Protein AF-A0A925XDX0-F1 (afdb_monomer_lite)

pLDDT: mean 91.52, std 9.41, range [38.25, 98.44]

Structure (mmCIF, N/CA/C/O backbone):
data_AF-A0A925XDX0-F1
#
_entry.id   AF-A0A925XDX0-F1
#
loop_
_atom_site.group_PDB
_atom_site.id
_atom_site.type_symbol
_atom_site.label_atom_id
_atom_site.label_alt_id
_atom_site.label_comp_id
_atom_site.label_asym_id
_atom_site.label_entity_id
_atom_site.label_seq_id
_atom_site.pdbx_PDB_ins_code
_atom_site.Cartn_x
_atom_site.Cartn_y
_atom_site.Cartn_z
_atom_site.occupancy
_atom_site.B_iso_or_equiv
_atom_site.auth_seq_id
_atom_site.auth_comp_id
_atom_site.auth_asym_id
_atom_site.auth_atom_id
_atom_site.pdbx_PDB_model_num
ATOM 1 N N . MET A 1 1 ? 5.380 -11.459 6.728 1.00 38.25 1 MET A N 1
ATOM 2 C CA . MET A 1 1 ? 4.906 -11.966 8.034 1.00 38.25 1 MET A CA 1
ATOM 3 C C . MET A 1 1 ? 4.780 -10.776 8.968 1.00 38.25 1 MET A C 1
ATOM 5 O O . MET A 1 1 ? 5.802 -10.184 9.303 1.00 38.25 1 MET A O 1
ATOM 9 N N . ILE A 1 2 ? 3.557 -10.363 9.310 1.00 42.31 2 ILE A N 1
ATOM 10 C CA . ILE A 1 2 ? 3.373 -9.381 10.386 1.00 42.31 2 ILE A CA 1
ATOM 11 C C . ILE A 1 2 ? 3.872 -10.025 11.676 1.00 42.31 2 ILE A C 1
ATOM 13 O O . ILE A 1 2 ? 3.555 -11.175 11.961 1.00 42.31 2 ILE A O 1
ATOM 17 N N . ARG A 1 3 ? 4.729 -9.308 12.404 1.00 48.78 3 ARG A N 1
ATOM 18 C CA . ARG A 1 3 ? 5.374 -9.804 13.630 1.00 48.78 3 ARG A CA 1
ATOM 19 C C . ARG A 1 3 ? 4.666 -9.356 14.910 1.00 48.78 3 ARG A C 1
ATOM 21 O O . ARG A 1 3 ? 5.201 -9.571 15.990 1.00 48.78 3 ARG A O 1
ATOM 28 N N . SER A 1 4 ? 3.507 -8.706 14.799 1.00 54.72 4 SER A N 1
ATOM 29 C CA . SER A 1 4 ? 2.772 -8.186 15.950 1.00 54.72 4 SER A CA 1
ATOM 30 C C . SER A 1 4 ? 1.276 -8.395 15.761 1.00 54.72 4 SER A C 1
ATOM 32 O O . SER A 1 4 ? 0.613 -7.622 15.074 1.00 54.72 4 SER A O 1
ATOM 34 N N . SER A 1 5 ? 0.761 -9.454 16.371 1.00 65.69 5 SER A N 1
ATOM 35 C CA . SER A 1 5 ? -0.664 -9.655 16.593 1.00 65.69 5 SER A CA 1
ATOM 36 C C . SER A 1 5 ? -0.885 -10.203 18.001 1.00 65.69 5 SER A C 1
ATOM 38 O O . SER A 1 5 ? 0.026 -10.755 18.631 1.00 65.69 5 SER A O 1
ATOM 40 N N . ARG A 1 6 ? -2.092 -10.009 18.531 1.00 72.44 6 ARG A N 1
ATOM 41 C CA . ARG A 1 6 ? -2.565 -10.724 19.721 1.00 72.44 6 ARG A CA 1
ATOM 42 C C . ARG A 1 6 ? -3.604 -11.739 19.270 1.00 72.44 6 ARG A C 1
ATOM 44 O O . ARG A 1 6 ? -4.510 -11.386 18.521 1.00 72.44 6 ARG A O 1
ATOM 51 N N . TRP A 1 7 ? -3.433 -12.976 19.725 1.00 70.25 7 TRP A N 1
ATOM 52 C CA . TRP A 1 7 ? -4.249 -14.130 19.363 1.00 70.25 7 TRP A CA 1
ATOM 53 C C . TRP A 1 7 ? -4.662 -14.900 20.621 1.00 70.25 7 TRP A C 1
ATOM 55 O O . TRP A 1 7 ? -3.865 -15.032 21.555 1.00 70.25 7 TRP A O 1
ATOM 65 N N . GLY A 1 8 ? -5.900 -15.391 20.645 1.00 74.00 8 GLY A N 1
ATOM 66 C CA . GLY A 1 8 ? -6.440 -16.226 21.717 1.00 74.00 8 GLY A CA 1
ATOM 67 C C . GLY A 1 8 ? -7.962 -16.120 21.848 1.00 74.00 8 GLY A C 1
ATOM 68 O O . GLY A 1 8 ? -8.569 -15.175 21.354 1.00 74.00 8 GLY A O 1
ATOM 69 N N . GLY A 1 9 ? -8.579 -17.076 22.554 1.00 74.62 9 GLY A N 1
ATOM 70 C CA . GLY A 1 9 ? -10.038 -17.121 22.782 1.00 74.62 9 GLY A CA 1
ATOM 71 C C . GLY A 1 9 ? -10.594 -15.999 23.674 1.00 74.62 9 GLY A C 1
ATOM 72 O O . GLY A 1 9 ? -11.807 -15.813 23.785 1.00 74.62 9 GLY A O 1
ATOM 73 N N . SER A 1 10 ? -9.700 -15.257 24.326 1.00 84.88 10 SER A N 1
ATOM 74 C CA . SER A 1 10 ? -9.988 -14.020 25.038 1.00 84.88 10 SER A CA 1
ATOM 75 C C . SER A 1 10 ? -8.815 -13.079 24.829 1.00 84.88 10 SER A C 1
ATOM 77 O O . SER A 1 10 ? -7.694 -13.385 25.236 1.00 84.88 10 SER A O 1
ATOM 79 N N . ILE A 1 11 ? -9.071 -11.940 24.199 1.00 87.31 11 ILE A N 1
ATOM 80 C CA . ILE A 1 11 ? -8.081 -10.874 24.049 1.00 87.31 11 ILE A CA 1
ATOM 81 C C . ILE A 1 11 ? -8.599 -9.641 24.753 1.00 87.31 11 ILE A C 1
ATOM 83 O O . ILE A 1 11 ? -9.763 -9.296 24.585 1.00 87.31 11 ILE A O 1
ATOM 87 N N . ASP A 1 12 ? -7.725 -8.990 25.510 1.00 91.06 12 ASP A N 1
ATOM 88 C CA . ASP A 1 12 ? -7.986 -7.726 26.180 1.00 91.06 12 ASP A CA 1
ATOM 89 C C . ASP A 1 12 ? -6.828 -6.772 25.902 1.00 91.06 12 ASP A C 1
ATOM 91 O O . ASP A 1 12 ? -5.660 -7.093 26.135 1.00 91.06 12 ASP A O 1
ATOM 95 N N . VAL A 1 13 ? -7.159 -5.611 25.351 1.00 91.12 13 VAL A N 1
ATOM 96 C CA . VAL A 1 13 ? -6.233 -4.525 25.040 1.00 91.12 13 VAL A CA 1
ATOM 97 C C . VAL A 1 13 ? -6.788 -3.263 25.676 1.00 91.12 13 VAL A C 1
ATOM 99 O O . VAL A 1 13 ? -7.935 -2.897 25.440 1.00 91.12 13 VAL A O 1
ATOM 102 N N . GLU A 1 14 ? -5.970 -2.578 26.463 1.00 93.69 14 GLU A N 1
ATOM 103 C CA . GLU A 1 14 ? -6.346 -1.320 27.095 1.00 93.69 14 GLU A CA 1
ATOM 104 C C . GLU A 1 14 ? -5.405 -0.211 26.630 1.00 93.69 14 GLU A C 1
ATOM 106 O O . GLU A 1 14 ? -4.186 -0.300 26.782 1.00 93.69 14 GLU A O 1
ATOM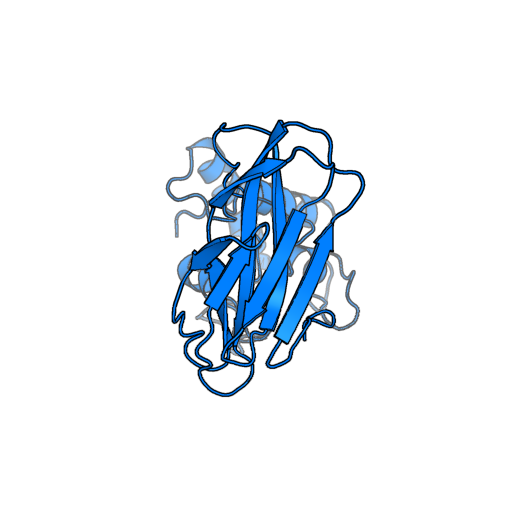 111 N N . LEU A 1 15 ? -5.982 0.832 26.035 1.00 93.31 15 LEU A N 1
ATOM 112 C CA . LEU A 1 15 ? -5.290 2.074 25.728 1.00 93.31 15 LEU A CA 1
ATOM 113 C C . LEU A 1 15 ? -5.573 3.041 26.870 1.00 93.31 15 LEU A C 1
ATOM 115 O O . LEU A 1 15 ? -6.733 3.331 27.152 1.00 93.31 15 LEU A O 1
ATOM 119 N N . THR A 1 16 ? -4.525 3.535 27.518 1.00 94.88 16 THR A N 1
ATOM 120 C CA . THR A 1 16 ? -4.614 4.460 28.654 1.00 94.88 16 THR A CA 1
ATOM 121 C C . THR A 1 16 ? -4.135 5.856 28.262 1.00 94.88 16 THR A C 1
ATOM 123 O O . THR A 1 16 ? -3.565 6.053 27.189 1.00 94.88 16 THR A O 1
ATOM 126 N N . SER A 1 17 ? -4.354 6.841 29.138 1.00 94.88 17 SER A N 1
ATOM 127 C CA . SER A 1 17 ? -3.979 8.247 28.907 1.00 94.88 17 SER A CA 1
ATOM 128 C C . SER A 1 17 ? -4.639 8.872 27.670 1.00 94.88 17 SER A C 1
ATOM 130 O O . SER A 1 17 ? -4.083 9.779 27.049 1.00 94.88 17 SER A O 1
ATOM 132 N N . ILE A 1 18 ? -5.834 8.402 27.306 1.00 94.81 18 ILE A N 1
ATOM 133 C CA . ILE A 1 18 ? -6.631 8.981 26.225 1.00 94.81 18 ILE A CA 1
ATOM 134 C C . ILE A 1 18 ? -7.367 10.214 26.774 1.00 94.81 18 ILE A C 1
ATOM 136 O O . ILE A 1 18 ? -7.991 10.118 27.827 1.00 94.81 18 ILE A O 1
ATOM 140 N N . PRO A 1 19 ? -7.313 11.389 26.126 1.00 96.38 19 PRO A N 1
ATOM 141 C CA . PRO A 1 19 ? -8.099 12.537 26.570 1.00 96.38 19 PRO A CA 1
ATOM 142 C C . PRO A 1 19 ? -9.603 12.235 26.622 1.00 96.38 19 PRO A C 1
ATOM 144 O O . PRO A 1 19 ? -10.118 11.400 25.882 1.00 96.38 19 PRO A O 1
ATOM 147 N N . VAL A 1 20 ? -10.328 12.933 27.497 1.00 96.00 20 VAL A N 1
ATOM 148 C CA . VAL A 1 20 ? -11.793 12.843 27.522 1.00 96.00 20 VAL A CA 1
ATOM 149 C C . VAL A 1 20 ? -12.350 13.416 26.221 1.00 96.00 20 VAL A C 1
ATOM 151 O O . VAL A 1 20 ? -11.981 14.518 25.814 1.00 96.00 20 VAL A O 1
ATOM 154 N N . GLY A 1 21 ? -13.255 12.680 25.582 1.00 95.75 21 GLY A N 1
ATOM 155 C CA . GLY A 1 21 ? -13.865 13.099 24.326 1.00 95.75 21 GLY A CA 1
ATOM 156 C C . GLY A 1 21 ? -14.546 11.959 23.584 1.00 95.75 21 GLY A C 1
ATOM 157 O O . GLY A 1 21 ? -14.550 10.813 24.030 1.00 95.75 21 GLY A O 1
ATOM 158 N N . THR A 1 22 ? -15.119 12.286 22.433 1.00 96.31 22 THR A N 1
ATOM 159 C CA . THR A 1 22 ? -15.688 11.305 21.507 1.00 96.31 22 THR A CA 1
ATOM 160 C C . THR A 1 22 ? -14.612 10.843 20.536 1.00 96.31 22 THR A C 1
ATOM 162 O O . THR A 1 22 ? -13.803 11.649 20.076 1.00 96.31 22 THR A O 1
ATOM 165 N N . TYR A 1 23 ? -14.610 9.556 20.214 1.00 96.44 23 TYR A N 1
ATOM 166 C CA . TYR A 1 23 ? -13.647 8.926 19.322 1.00 96.44 23 TYR A CA 1
ATOM 167 C C . TYR A 1 23 ? -14.333 7.961 18.363 1.00 96.44 23 TYR A C 1
ATOM 169 O O . TYR A 1 23 ? -15.414 7.437 18.635 1.00 96.44 23 TYR A O 1
ATOM 177 N N . GLN A 1 24 ? -13.660 7.682 17.254 1.00 96.38 24 GLN A N 1
ATOM 178 C CA . GLN A 1 24 ? -13.997 6.615 16.326 1.00 96.38 24 GLN A CA 1
ATOM 179 C C . GLN A 1 24 ? -12.869 5.583 16.316 1.00 96.38 24 GLN A C 1
ATOM 181 O O . GLN A 1 24 ? -11.716 5.924 16.042 1.00 96.38 24 GLN A O 1
ATOM 186 N N . VAL A 1 25 ? -13.204 4.328 16.611 1.00 95.94 25 VAL A N 1
ATOM 187 C CA . VAL A 1 25 ? -12.248 3.217 16.700 1.00 95.94 25 VAL A CA 1
ATOM 188 C C . VAL A 1 25 ? -12.430 2.267 15.526 1.00 95.94 25 VAL A C 1
ATOM 190 O O . VAL A 1 25 ? -13.557 1.882 15.204 1.00 95.94 25 VAL A O 1
ATOM 193 N N . LEU A 1 26 ? -11.318 1.873 14.909 1.00 95.25 26 LEU A N 1
ATOM 194 C CA . LEU A 1 26 ? -11.274 0.864 13.854 1.00 95.25 26 LEU A CA 1
ATOM 195 C C . LEU A 1 26 ? -10.261 -0.211 14.193 1.00 95.25 26 LEU A C 1
ATOM 197 O O . LEU A 1 26 ? -9.261 0.060 14.855 1.00 95.25 26 LEU A O 1
ATOM 201 N N . LEU A 1 27 ? -10.502 -1.415 13.688 1.00 94.69 27 LEU A N 1
ATOM 202 C CA . LEU A 1 27 ? -9.638 -2.564 13.926 1.00 94.69 27 LEU A CA 1
ATOM 203 C C . LEU A 1 27 ? -9.229 -3.218 12.621 1.00 94.69 27 LEU A C 1
ATOM 205 O O . LEU A 1 27 ? -10.028 -3.329 11.694 1.00 94.69 27 LEU A O 1
ATOM 209 N N . TYR A 1 28 ? -7.997 -3.702 12.592 1.00 92.88 28 TYR A N 1
ATOM 210 C CA . TYR A 1 28 ? -7.488 -4.560 11.537 1.00 92.88 28 TYR A CA 1
ATOM 211 C C . TYR A 1 28 ? -7.379 -5.974 12.071 1.00 92.88 28 TYR A C 1
ATOM 213 O O . TYR A 1 28 ? -6.684 -6.218 13.060 1.00 92.88 28 TYR A O 1
ATOM 221 N N . VAL A 1 29 ? -8.059 -6.897 11.404 1.00 92.81 29 VAL A N 1
ATOM 222 C CA . VAL A 1 29 ? -8.004 -8.323 11.714 1.00 92.81 29 VAL A CA 1
ATOM 223 C C . VAL A 1 29 ? -7.551 -9.095 10.486 1.00 92.81 29 VAL A C 1
ATOM 225 O O . VAL A 1 29 ? -7.844 -8.704 9.349 1.00 92.81 29 VAL A O 1
ATOM 228 N N . TRP A 1 30 ? -6.812 -10.169 10.729 1.00 90.00 30 TRP A N 1
ATOM 229 C CA . TRP A 1 30 ? -6.247 -11.025 9.696 1.00 90.00 30 TRP A CA 1
ATOM 230 C C . TRP A 1 30 ? -6.514 -12.481 10.029 1.00 90.00 30 TRP A C 1
ATOM 232 O O . TRP A 1 30 ? -6.265 -12.880 11.157 1.00 90.00 30 TRP A O 1
ATOM 242 N N . GLU A 1 31 ? -6.986 -13.261 9.065 1.00 91.31 31 GLU A N 1
ATOM 243 C CA . GLU A 1 31 ? -7.114 -14.704 9.247 1.00 91.31 31 GLU A CA 1
ATOM 244 C C . GLU A 1 31 ? -5.830 -15.423 8.828 1.00 91.31 31 GLU A C 1
ATOM 246 O O . GLU A 1 31 ? -5.348 -15.219 7.709 1.00 91.31 31 GLU A O 1
ATOM 251 N N . ASP A 1 32 ? -5.273 -16.253 9.708 1.00 84.00 32 ASP A N 1
ATOM 252 C CA . ASP A 1 32 ? -4.011 -16.950 9.469 1.00 84.00 32 ASP A CA 1
ATOM 253 C C . ASP A 1 32 ? -4.209 -18.369 8.927 1.00 84.00 32 ASP A C 1
ATOM 255 O O . ASP A 1 32 ? -3.448 -18.771 8.039 1.00 84.00 32 ASP A O 1
ATOM 259 N N . ASN A 1 33 ? -5.225 -19.100 9.402 1.00 85.00 33 ASN A N 1
ATOM 260 C CA . ASN A 1 33 ? -5.479 -20.486 9.014 1.00 85.00 33 ASN A CA 1
ATOM 261 C C . ASN A 1 33 ? -6.952 -20.765 8.673 1.00 85.00 33 ASN A C 1
ATOM 263 O O . ASN A 1 33 ? -7.301 -20.870 7.496 1.00 85.00 33 ASN A O 1
ATOM 267 N N . ASP A 1 34 ? -7.810 -20.891 9.670 1.00 89.19 34 ASP A N 1
ATOM 268 C CA . ASP A 1 34 ? -9.162 -21.408 9.586 1.00 89.19 34 ASP A CA 1
ATOM 269 C C . ASP A 1 34 ? -10.150 -20.329 10.046 1.00 89.19 34 ASP A C 1
ATOM 271 O O . ASP A 1 34 ? -9.873 -19.603 10.996 1.00 89.19 34 ASP A O 1
ATOM 275 N N . PRO A 1 35 ? -11.328 -20.204 9.407 1.00 92.75 35 PRO A N 1
ATOM 276 C CA . PRO A 1 35 ? -12.290 -19.174 9.773 1.00 92.75 35 PRO A CA 1
ATOM 277 C C . PRO A 1 35 ? -12.728 -19.264 11.242 1.00 92.75 35 PRO A C 1
ATOM 279 O O . PRO A 1 35 ? -13.441 -20.184 11.647 1.00 92.75 35 PRO A O 1
ATOM 282 N N . GLU A 1 36 ? -12.402 -18.236 12.012 1.00 94.31 36 GLU A N 1
ATOM 283 C CA . GLU A 1 36 ? -12.797 -18.070 13.404 1.00 94.31 36 GLU A CA 1
ATOM 284 C C . GLU A 1 36 ? -14.063 -17.220 13.516 1.00 94.31 36 GLU A C 1
ATOM 286 O O . GLU A 1 36 ? -14.309 -16.308 12.722 1.00 94.31 36 GLU A O 1
ATOM 291 N N . THR A 1 37 ? -14.890 -17.515 14.523 1.00 96.12 37 THR A N 1
ATOM 292 C CA . THR A 1 37 ? -16.091 -16.724 14.827 1.00 96.12 37 THR A CA 1
ATOM 293 C C . THR A 1 37 ? -16.002 -16.147 16.227 1.00 96.12 37 THR A C 1
ATOM 295 O O . THR A 1 37 ? -15.927 -16.897 17.195 1.00 96.12 37 THR A O 1
ATOM 298 N N . TYR A 1 38 ? -16.038 -14.823 16.342 1.00 95.88 38 TYR A N 1
ATOM 299 C CA . TYR A 1 38 ? -15.870 -14.128 17.617 1.00 95.88 38 TYR A CA 1
ATOM 300 C C . TYR A 1 38 ? -16.666 -12.824 17.684 1.00 95.88 38 TYR A C 1
ATOM 302 O O . TYR A 1 38 ? -17.085 -12.258 16.673 1.00 95.88 38 TYR A O 1
ATOM 310 N N . ASP A 1 39 ? -16.839 -12.342 18.907 1.00 97.31 39 ASP A N 1
ATOM 311 C CA . ASP A 1 39 ? -17.462 -11.066 19.233 1.00 97.31 39 ASP A CA 1
ATOM 312 C C . ASP A 1 39 ? -16.376 -10.037 19.570 1.00 97.31 39 ASP A C 1
ATOM 314 O O . ASP A 1 39 ? -15.327 -10.392 20.115 1.00 97.31 39 ASP A O 1
ATOM 318 N N . ILE A 1 40 ? -16.627 -8.762 19.273 1.00 97.12 40 ILE A N 1
ATOM 319 C CA . ILE A 1 40 ? -15.749 -7.629 19.585 1.00 97.12 40 ILE A CA 1
ATOM 320 C C . ILE A 1 40 ? -16.487 -6.663 20.504 1.00 97.12 40 ILE A C 1
ATOM 322 O O . ILE A 1 40 ? -17.630 -6.281 20.243 1.00 97.12 40 ILE A O 1
ATOM 326 N N . PHE A 1 41 ? -15.791 -6.209 21.540 1.00 96.81 41 PHE A N 1
ATOM 327 C CA . PHE A 1 41 ? -16.289 -5.271 22.533 1.00 96.81 41 PHE A CA 1
ATOM 328 C C . PHE A 1 41 ? -15.390 -4.040 22.603 1.00 96.81 41 PHE A C 1
ATOM 330 O O . PHE A 1 41 ? -14.164 -4.153 22.548 1.00 96.81 41 PHE A O 1
ATOM 337 N N . LEU A 1 42 ? -16.006 -2.872 22.776 1.00 96.25 42 LEU A N 1
ATOM 338 C CA . LEU A 1 42 ? -15.334 -1.630 23.142 1.00 96.25 42 LEU A CA 1
ATOM 339 C C . LEU A 1 42 ? -15.944 -1.084 24.429 1.00 96.25 42 LEU A C 1
ATOM 341 O O . LEU A 1 42 ? -17.155 -0.886 24.489 1.00 96.25 42 LEU A O 1
ATOM 345 N N . ASN A 1 43 ? -15.115 -0.823 25.441 1.00 94.38 43 ASN A N 1
ATOM 346 C CA . ASN A 1 43 ? -15.546 -0.398 26.779 1.00 94.38 43 ASN A CA 1
ATOM 347 C C . ASN A 1 43 ? -16.680 -1.290 27.315 1.00 94.38 43 ASN A C 1
ATOM 349 O O . ASN A 1 43 ? -17.746 -0.803 27.685 1.00 94.38 43 ASN A O 1
ATOM 353 N N . ASP A 1 44 ? -16.460 -2.609 27.251 1.00 92.56 44 ASP A N 1
ATOM 354 C CA . ASP A 1 44 ? -17.384 -3.671 27.680 1.00 92.56 44 ASP A CA 1
ATOM 355 C C . ASP A 1 44 ? -18.727 -3.731 26.917 1.00 92.5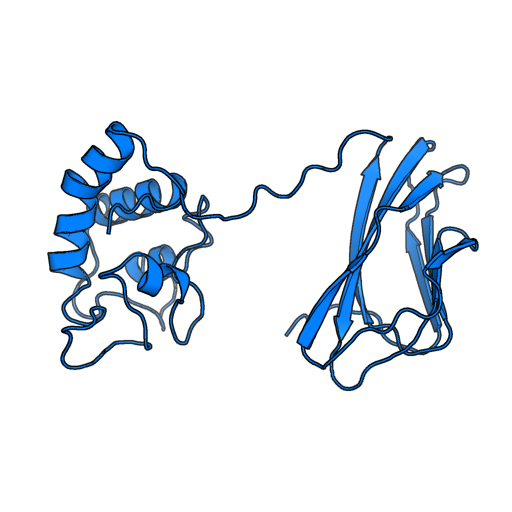6 44 ASP A C 1
ATOM 357 O O . ASP A 1 44 ? -19.578 -4.578 27.193 1.00 92.56 44 ASP A O 1
ATOM 361 N N . ARG A 1 45 ? -18.916 -2.884 25.898 1.00 95.19 45 ARG A N 1
ATOM 362 C CA . ARG A 1 45 ? -20.073 -2.906 25.000 1.00 95.19 45 ARG A CA 1
ATOM 363 C C . ARG A 1 45 ? -19.756 -3.713 23.747 1.00 95.19 45 ARG A C 1
ATOM 365 O O . ARG A 1 45 ? -18.801 -3.399 23.044 1.00 95.19 45 ARG A O 1
ATOM 372 N N . SER A 1 46 ? -20.612 -4.678 23.417 1.00 96.19 46 SER A N 1
ATOM 373 C CA . SER A 1 46 ? -20.565 -5.389 22.134 1.00 96.19 46 SER A CA 1
ATOM 374 C C . SER A 1 46 ? -20.731 -4.404 20.969 1.00 96.19 46 SER A C 1
ATOM 376 O O . SER A 1 46 ? -21.705 -3.644 20.914 1.00 96.19 46 SER A O 1
ATOM 378 N N . VAL A 1 47 ? -19.755 -4.382 20.063 1.00 97.31 47 VAL A N 1
ATOM 379 C CA . VAL A 1 47 ? -19.756 -3.541 18.853 1.00 97.31 47 VAL A CA 1
ATOM 380 C C . VAL A 1 47 ? -19.825 -4.359 17.566 1.00 97.31 47 VAL A C 1
ATOM 382 O O . VAL A 1 47 ? -20.165 -3.816 16.512 1.00 97.31 47 VAL A O 1
ATOM 385 N N . LEU A 1 48 ? -19.529 -5.658 17.645 1.00 97.31 48 LEU A N 1
ATOM 386 C CA . LEU A 1 48 ? -19.680 -6.602 16.548 1.00 97.31 48 LEU A CA 1
ATOM 387 C C . LEU A 1 48 ? -19.863 -8.012 17.103 1.00 97.31 48 LEU A C 1
ATOM 389 O O . LEU A 1 48 ? -19.039 -8.472 17.884 1.00 97.31 48 LEU A O 1
ATOM 393 N N . GLU A 1 49 ? -20.909 -8.701 16.666 1.00 96.94 49 GLU A N 1
ATOM 394 C CA . GLU A 1 49 ? -21.256 -10.038 17.151 1.00 96.94 49 GLU A CA 1
ATOM 395 C C . GLU A 1 49 ? -21.103 -11.068 16.042 1.00 96.94 49 GLU A C 1
ATOM 397 O O . GLU A 1 49 ? -21.441 -10.805 14.883 1.00 96.94 49 GLU A O 1
ATOM 402 N N . ARG A 1 50 ? -20.629 -12.257 16.418 1.00 96.19 50 ARG A N 1
ATOM 403 C CA . ARG A 1 50 ? -20.492 -13.444 15.573 1.00 96.19 50 ARG A CA 1
ATOM 404 C C . ARG A 1 50 ? -19.771 -13.150 14.264 1.00 96.19 50 ARG A C 1
ATOM 406 O O . ARG A 1 50 ? -20.140 -13.665 13.206 1.00 96.19 50 ARG A O 1
ATOM 413 N N . PHE A 1 51 ? -18.755 -12.303 14.329 1.00 96.81 51 PHE A N 1
ATOM 414 C CA . PHE A 1 51 ? -17.960 -11.965 13.170 1.00 96.81 51 PHE A CA 1
ATOM 415 C C . PHE A 1 51 ? -17.145 -13.174 12.738 1.00 96.81 51 PHE A C 1
ATOM 417 O O . PHE A 1 51 ? -16.408 -13.733 13.544 1.00 96.81 51 PHE A O 1
ATOM 424 N N . ASN A 1 52 ? -17.272 -13.549 11.467 1.00 96.19 52 ASN A N 1
ATOM 425 C CA . ASN A 1 52 ? -16.454 -14.584 10.859 1.00 96.19 52 ASN A CA 1
ATOM 426 C C . ASN A 1 52 ? -15.265 -13.941 10.134 1.00 96.19 52 ASN A C 1
ATOM 428 O O . ASN A 1 52 ? -15.457 -13.102 9.247 1.00 96.19 52 ASN A O 1
ATOM 432 N N . SER A 1 53 ? -14.048 -14.335 10.501 1.00 92.88 53 SER A N 1
ATOM 433 C CA . SER A 1 53 ? -12.808 -13.779 9.946 1.00 92.88 53 SER A CA 1
ATOM 434 C C . SER A 1 53 ? -12.588 -14.101 8.461 1.00 92.88 53 SER A C 1
ATOM 436 O O . SER A 1 53 ? -11.901 -13.348 7.764 1.00 92.88 53 SER A O 1
ATOM 438 N N . GLY A 1 54 ? -13.252 -15.132 7.935 1.00 92.44 54 GLY A N 1
ATOM 439 C CA . GLY A 1 54 ? -13.160 -15.559 6.543 1.00 92.44 54 GLY A CA 1
ATOM 440 C C . GLY A 1 54 ? -12.046 -16.578 6.316 1.00 92.44 54 GLY A C 1
ATOM 441 O O . GLY A 1 54 ? -11.652 -17.286 7.223 1.00 92.44 54 GLY A O 1
ATOM 442 N N . SER A 1 55 ? -11.576 -16.709 5.079 1.00 90.06 55 SER A N 1
ATOM 443 C CA . SER A 1 55 ? -10.525 -17.668 4.714 1.00 90.06 55 SER A CA 1
ATOM 444 C C . SER A 1 55 ? -9.128 -17.196 5.126 1.00 90.06 55 SER A C 1
ATOM 446 O O . SER A 1 55 ? -8.883 -15.989 5.135 1.00 90.06 55 SER A O 1
ATOM 448 N N . ALA A 1 56 ? -8.185 -18.130 5.302 1.00 86.62 56 ALA A N 1
ATOM 449 C CA . ALA A 1 56 ? -6.754 -17.842 5.452 1.00 86.62 56 ALA A CA 1
ATOM 450 C C . ALA A 1 56 ? -6.271 -16.733 4.500 1.00 86.62 56 ALA A C 1
ATOM 452 O O . ALA A 1 56 ? -6.596 -16.722 3.307 1.00 86.62 56 ALA A O 1
ATOM 453 N N . GLY A 1 57 ? -5.483 -15.795 5.016 1.00 81.94 57 GLY A N 1
ATOM 454 C CA . GLY A 1 57 ? -4.985 -14.649 4.261 1.00 81.94 57 GLY A CA 1
ATOM 455 C C . GLY A 1 57 ? -5.949 -13.459 4.193 1.00 81.94 57 GLY A C 1
ATOM 456 O O . GLY A 1 57 ? -5.536 -12.387 3.741 1.00 81.94 57 GLY A O 1
ATOM 457 N N . ALA A 1 58 ? -7.206 -13.599 4.627 1.00 82.62 58 ALA A N 1
ATOM 458 C CA . ALA A 1 58 ? -8.183 -12.520 4.545 1.00 82.62 58 ALA A CA 1
ATOM 459 C C . ALA A 1 58 ? -7.863 -11.389 5.529 1.00 82.62 58 ALA A C 1
ATOM 461 O O . ALA A 1 58 ? -7.718 -11.601 6.729 1.00 82.62 58 ALA A O 1
ATOM 462 N N . TRP A 1 59 ? -7.823 -10.164 5.010 1.00 89.88 59 TRP A N 1
ATOM 463 C CA . TRP A 1 59 ? -7.728 -8.937 5.795 1.00 89.88 59 TRP A CA 1
ATOM 464 C C . TRP A 1 59 ? -9.083 -8.258 5.897 1.00 89.88 59 TRP A C 1
ATOM 466 O O . TRP A 1 59 ? -9.812 -8.154 4.902 1.00 89.88 59 TRP A O 1
ATOM 476 N N . LYS A 1 60 ? -9.412 -7.752 7.087 1.00 92.38 60 LYS A N 1
ATOM 477 C CA . LYS A 1 60 ? -10.639 -6.987 7.323 1.00 92.38 60 LYS A CA 1
ATOM 478 C C . LYS A 1 60 ? -10.328 -5.755 8.163 1.00 92.38 60 LYS A C 1
ATOM 480 O O . LYS A 1 60 ? -9.650 -5.834 9.183 1.00 92.38 60 LYS A O 1
ATOM 485 N N . ARG A 1 61 ? -10.850 -4.615 7.713 1.00 92.31 61 ARG A N 1
ATOM 486 C CA . ARG A 1 61 ? -10.885 -3.357 8.461 1.00 92.31 61 ARG A CA 1
ATOM 487 C C . ARG A 1 61 ? -12.301 -3.191 9.004 1.00 92.31 61 ARG A C 1
ATOM 489 O O . ARG A 1 61 ? -13.233 -3.055 8.215 1.00 92.31 61 ARG A O 1
ATOM 496 N N . LE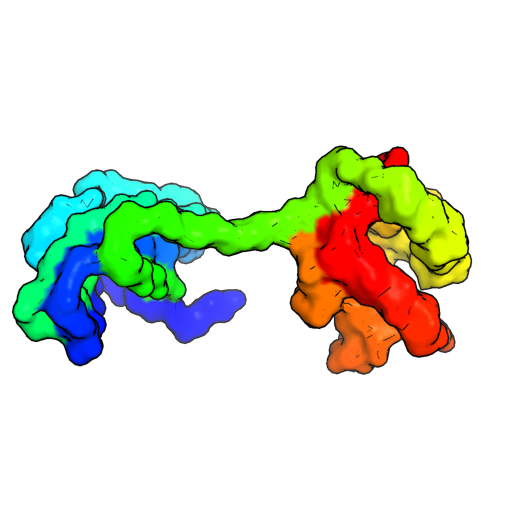U A 1 62 ? -12.458 -3.277 10.319 1.00 94.75 62 LEU A N 1
ATOM 497 C CA . LEU A 1 62 ? -13.739 -3.268 11.028 1.00 94.75 62 LEU A CA 1
ATOM 498 C C . LEU A 1 62 ? -13.997 -1.907 11.685 1.00 94.75 62 LEU A C 1
ATOM 500 O O . LEU A 1 62 ? -13.057 -1.162 11.972 1.00 94.75 62 LEU A O 1
ATOM 504 N N . GLY A 1 63 ? -15.271 -1.594 11.925 1.00 94.25 63 GLY A N 1
ATOM 505 C CA . GLY A 1 63 ? -15.721 -0.270 12.354 1.00 94.25 63 GLY A CA 1
ATOM 506 C C . GLY A 1 63 ? -15.968 0.679 11.166 1.00 94.25 63 GLY A C 1
ATOM 507 O O . GLY A 1 63 ? -16.189 0.215 10.044 1.00 94.25 63 GLY A O 1
ATOM 508 N N . PRO A 1 64 ? -15.941 2.006 11.377 1.00 95.12 64 PRO A N 1
ATOM 509 C CA . PRO A 1 64 ? -15.649 2.686 12.638 1.00 95.12 64 PRO A CA 1
ATOM 510 C C . PRO A 1 64 ? -16.782 2.580 13.658 1.00 95.12 64 PRO A C 1
ATOM 512 O O . PRO A 1 64 ? -17.955 2.729 13.316 1.00 95.12 64 PRO A O 1
ATOM 515 N N . TRP A 1 65 ? -16.427 2.397 14.927 1.00 96.12 65 TRP A N 1
ATOM 516 C CA . TRP A 1 65 ? -17.375 2.483 16.037 1.00 96.12 65 TRP A CA 1
ATOM 517 C C . TRP A 1 65 ? -17.132 3.745 16.848 1.00 96.12 65 TRP A C 1
ATOM 519 O O . TRP A 1 65 ? -16.001 4.036 17.238 1.00 96.12 65 TRP A O 1
ATOM 529 N N . LYS A 1 66 ? -18.208 4.486 17.109 1.00 95.31 66 LYS A N 1
ATOM 530 C CA . LYS A 1 66 ? -18.170 5.677 17.954 1.00 95.31 66 LYS A CA 1
ATOM 531 C C . LYS A 1 66 ? -18.189 5.285 19.426 1.00 95.31 66 LYS A C 1
ATOM 533 O O . LYS A 1 66 ? -19.053 4.508 19.840 1.00 95.31 66 LYS A O 1
ATOM 538 N N . ILE A 1 67 ? -17.277 5.858 20.201 1.00 95.06 67 ILE A N 1
ATOM 539 C CA . ILE A 1 67 ? -17.213 5.704 21.656 1.00 95.06 67 ILE A CA 1
ATOM 540 C C . ILE A 1 67 ? -16.966 7.055 22.323 1.00 95.06 67 ILE A C 1
ATOM 542 O O . ILE A 1 67 ? -16.292 7.915 21.762 1.00 95.06 67 ILE A O 1
ATOM 546 N N . ASP A 1 68 ? -17.464 7.209 23.545 1.00 95.12 68 ASP A N 1
ATOM 547 C CA . ASP A 1 68 ? -17.104 8.324 24.416 1.00 95.12 68 ASP A CA 1
ATOM 548 C C . ASP A 1 68 ? -16.117 7.834 25.474 1.00 95.12 68 ASP A C 1
ATOM 550 O O . ASP A 1 68 ? -16.401 6.896 26.225 1.00 95.12 68 ASP A O 1
ATOM 554 N N . VAL A 1 69 ? -14.961 8.483 25.553 1.00 94.88 69 VAL A N 1
ATOM 555 C CA . VAL A 1 69 ? -13.940 8.225 26.568 1.00 94.88 69 VAL A CA 1
ATOM 556 C C . VAL A 1 69 ? -14.152 9.197 27.718 1.00 94.88 69 VAL A C 1
ATOM 558 O O . VAL A 1 69 ? -14.060 10.410 27.538 1.00 94.88 69 VAL A O 1
ATOM 561 N N . ARG A 1 70 ? -14.440 8.660 28.908 1.00 92.00 70 ARG A N 1
ATOM 562 C CA . ARG A 1 70 ? -14.678 9.445 30.136 1.00 92.00 70 ARG A CA 1
ATOM 563 C C . ARG A 1 70 ? -13.631 9.205 31.218 1.00 92.00 70 ARG A C 1
ATOM 565 O O . ARG A 1 70 ? -13.324 10.115 31.975 1.00 92.00 70 ARG A O 1
ATOM 572 N N . GLU A 1 71 ? -13.066 8.003 31.257 1.00 89.88 71 GLU A N 1
ATOM 573 C CA . GLU A 1 71 ? -12.107 7.558 32.283 1.00 89.88 71 GLU A CA 1
ATOM 574 C C . GLU A 1 71 ? -10.662 7.538 31.766 1.00 89.88 71 GLU A C 1
ATOM 576 O O . GLU A 1 71 ? -9.759 6.991 32.389 1.00 89.88 71 GLU A O 1
ATOM 581 N N . GLY A 1 72 ? -10.442 8.133 30.595 1.00 94.06 72 GLY A N 1
ATOM 582 C CA . GLY A 1 72 ? -9.147 8.184 29.930 1.00 94.06 72 GLY A CA 1
ATOM 583 C C . GLY A 1 72 ? -8.643 6.849 29.386 1.00 94.06 72 GLY A C 1
ATOM 584 O O . GLY A 1 72 ? -7.451 6.711 29.094 1.00 94.06 72 GLY A O 1
ATOM 585 N N . THR A 1 73 ? -9.542 5.873 29.247 1.00 95.31 73 THR A N 1
ATOM 586 C CA . THR A 1 73 ? -9.238 4.533 28.752 1.00 95.31 73 THR A CA 1
ATOM 587 C C . THR A 1 73 ? -10.158 4.117 27.604 1.00 95.31 73 THR A C 1
ATOM 589 O O . THR A 1 73 ? -11.332 4.493 27.540 1.00 95.31 73 THR A O 1
ATOM 592 N N . ILE A 1 74 ? -9.601 3.334 26.679 1.00 96.06 74 ILE A N 1
ATOM 593 C CA . ILE A 1 74 ? -10.347 2.566 25.678 1.00 96.06 74 ILE A CA 1
ATOM 594 C C . ILE A 1 74 ? -9.989 1.101 25.892 1.00 96.06 74 ILE A C 1
ATOM 596 O O . ILE A 1 74 ? -8.831 0.716 25.723 1.00 96.06 74 ILE A O 1
ATOM 600 N N . LYS A 1 75 ? -10.980 0.286 26.243 1.00 95.12 75 LYS A N 1
ATOM 601 C CA . LYS A 1 75 ? -10.838 -1.165 26.362 1.00 95.12 75 LYS A CA 1
ATOM 602 C C . LYS A 1 75 ? -11.363 -1.823 25.103 1.00 95.12 75 LYS A C 1
ATOM 604 O O . LYS A 1 75 ? -12.504 -1.590 24.721 1.00 95.12 75 LYS A O 1
ATOM 609 N N . LEU A 1 76 ? -10.534 -2.636 24.475 1.00 95.25 76 LEU A N 1
ATOM 610 C CA . LEU A 1 76 ? -10.876 -3.480 23.348 1.00 95.25 76 LEU A CA 1
ATOM 611 C C . LEU A 1 76 ? -10.784 -4.932 23.787 1.00 95.25 76 LEU A C 1
ATOM 613 O O . LEU A 1 76 ? -9.733 -5.372 24.255 1.00 95.25 76 LEU A O 1
ATOM 617 N N . SER A 1 77 ? -11.847 -5.681 23.535 1.00 94.81 77 SER A N 1
ATOM 618 C CA . SER A 1 77 ? -11.892 -7.092 23.877 1.00 94.81 77 SER A CA 1
ATOM 619 C C . SER A 1 77 ? -12.455 -7.927 22.735 1.00 94.81 77 SER A C 1
ATOM 621 O O . SER A 1 77 ? -13.333 -7.471 22.007 1.00 94.81 77 SER A O 1
ATOM 623 N N . ALA A 1 78 ? -11.976 -9.161 22.592 1.00 95.38 78 ALA A N 1
ATOM 624 C CA . ALA A 1 78 ? -12.574 -10.163 21.710 1.00 95.38 78 ALA A CA 1
ATOM 625 C C . ALA A 1 78 ? -12.867 -11.454 22.482 1.00 95.38 78 ALA A C 1
ATOM 627 O O . ALA A 1 78 ? -12.077 -11.827 23.359 1.00 95.38 78 ALA A O 1
ATOM 628 N N . ARG A 1 79 ? -14.009 -12.100 22.210 1.00 94.69 79 ARG A N 1
ATOM 629 C CA . ARG A 1 79 ? -14.491 -13.302 22.926 1.00 94.69 79 ARG A CA 1
ATOM 630 C C . ARG A 1 79 ? -15.154 -14.301 21.978 1.00 94.69 79 ARG A C 1
ATOM 632 O O . ARG A 1 79 ? -15.623 -13.927 20.912 1.00 94.69 79 ARG A O 1
ATOM 639 N N . GLY A 1 80 ? -15.245 -15.562 22.400 1.00 90.19 80 GLY A N 1
ATOM 640 C CA . GLY A 1 80 ? -16.025 -16.607 21.718 1.00 90.19 80 GLY A CA 1
ATOM 641 C C . GLY A 1 80 ? -15.276 -17.388 20.633 1.00 90.19 80 GLY A C 1
ATOM 642 O O . GLY A 1 80 ? -15.672 -18.511 20.338 1.00 90.19 80 GLY A O 1
ATOM 643 N N . GLY A 1 81 ? -14.167 -16.851 20.124 1.00 88.75 81 GLY A N 1
ATOM 644 C CA . GLY A 1 81 ? -13.277 -17.493 19.153 1.00 88.75 81 GLY A CA 1
ATOM 645 C C . GLY A 1 81 ? -11.887 -16.863 19.179 1.00 88.75 81 GLY A C 1
ATOM 646 O O . GLY A 1 81 ? -11.633 -15.948 19.971 1.00 88.75 81 GLY A O 1
ATOM 647 N N . ALA A 1 82 ? -10.978 -17.352 18.339 1.00 87.94 82 ALA A N 1
ATOM 648 C CA . ALA A 1 82 ? -9.575 -16.951 18.367 1.00 87.94 82 ALA A CA 1
ATOM 649 C C . ALA A 1 82 ? -9.299 -15.740 17.461 1.00 87.94 82 ALA A C 1
ATOM 651 O O . ALA A 1 82 ? -8.681 -15.843 16.405 1.00 87.94 82 ALA A O 1
ATOM 652 N N . ALA A 1 83 ? -9.759 -14.560 17.884 1.00 90.75 83 ALA A N 1
ATOM 653 C CA . ALA A 1 83 ? -9.543 -13.337 17.119 1.00 90.75 83 ALA A CA 1
ATOM 654 C C . ALA A 1 83 ? -8.046 -13.053 16.920 1.00 90.75 83 ALA A C 1
ATOM 656 O O . ALA A 1 83 ? -7.246 -13.187 17.842 1.00 90.75 83 ALA A O 1
ATOM 657 N N . ASN A 1 84 ? -7.669 -12.606 15.727 1.00 91.25 84 ASN A N 1
ATOM 658 C CA . ASN A 1 84 ? -6.299 -12.220 15.409 1.00 91.25 84 ASN A CA 1
ATOM 659 C C . ASN A 1 84 ? -6.256 -10.711 15.143 1.00 91.25 84 ASN A C 1
ATOM 661 O O . ASN A 1 84 ? -6.471 -10.223 14.027 1.00 91.25 84 ASN A O 1
ATOM 665 N N . LEU A 1 85 ? -6.045 -9.956 16.225 1.00 90.88 85 LEU A N 1
ATOM 666 C CA . LEU A 1 85 ? -6.014 -8.496 16.196 1.00 90.88 85 LEU A CA 1
ATOM 667 C C . LEU A 1 85 ? -4.633 -8.026 15.731 1.00 90.88 85 LEU A C 1
ATOM 669 O O . LEU A 1 85 ? -3.633 -8.227 16.424 1.00 90.88 85 LEU A O 1
ATOM 673 N N . SER A 1 86 ? -4.594 -7.390 14.561 1.00 89.75 86 SER A N 1
ATOM 674 C CA . SER A 1 86 ? -3.368 -6.972 13.866 1.00 89.75 86 SER A CA 1
ATOM 675 C C . SER A 1 86 ? -3.147 -5.454 13.854 1.00 89.75 86 SER A C 1
ATOM 677 O O . SER A 1 86 ? -2.068 -4.994 13.490 1.00 89.75 86 SER A O 1
ATOM 679 N N . GLY A 1 87 ? -4.139 -4.656 14.255 1.00 90.69 87 GLY A N 1
ATOM 680 C CA . GLY A 1 87 ? -3.992 -3.204 14.359 1.00 90.69 87 GLY A CA 1
ATOM 681 C C . GLY A 1 87 ? -5.235 -2.504 14.898 1.00 90.69 87 GLY A C 1
ATOM 682 O O . GLY A 1 87 ? -6.337 -3.051 14.852 1.00 90.69 87 GLY A O 1
ATOM 683 N N . ILE A 1 88 ? -5.047 -1.279 15.385 1.00 92.62 88 ILE A N 1
ATOM 684 C CA . ILE A 1 88 ? -6.108 -0.388 15.863 1.00 92.62 88 ILE A CA 1
ATOM 685 C C . ILE A 1 88 ? -5.843 1.040 15.376 1.00 92.62 88 ILE A C 1
ATOM 687 O O . ILE A 1 88 ? -4.709 1.511 15.410 1.00 92.62 88 ILE A O 1
ATOM 691 N N . GLU A 1 89 ? -6.897 1.731 14.946 1.00 93.38 89 GLU A N 1
ATOM 692 C CA . GLU A 1 89 ? -6.903 3.178 14.718 1.00 93.38 89 GLU A CA 1
ATOM 693 C C . GLU A 1 89 ? -7.869 3.847 15.692 1.00 93.38 89 GLU A C 1
ATOM 695 O O . GLU A 1 89 ? -8.989 3.369 15.885 1.00 93.38 89 GLU A O 1
ATOM 700 N N . VAL A 1 90 ? -7.453 4.980 16.258 1.00 94.69 90 VAL A N 1
ATOM 701 C CA . VAL A 1 90 ? -8.275 5.808 17.144 1.00 94.69 90 VAL A CA 1
ATOM 702 C C . VAL A 1 90 ? -8.265 7.237 16.615 1.00 94.69 90 VAL A C 1
ATOM 704 O O . VAL A 1 90 ? -7.230 7.901 16.619 1.00 94.69 90 VAL A O 1
ATOM 707 N N . TRP A 1 91 ? -9.423 7.711 16.165 1.00 95.00 91 TRP A N 1
ATOM 708 C CA . TRP A 1 91 ? -9.610 9.056 15.622 1.00 95.00 91 TRP A CA 1
ATOM 709 C C . TRP A 1 91 ? -10.424 9.900 16.595 1.00 95.00 91 TRP A C 1
ATOM 711 O O . TRP A 1 91 ? -11.468 9.451 17.062 1.00 95.00 91 TRP A O 1
ATOM 721 N N . SER A 1 92 ? -9.964 11.110 16.914 1.00 94.00 92 SER A N 1
ATOM 722 C CA . SER A 1 92 ? -10.702 12.021 17.791 1.00 94.00 92 SER A CA 1
ATOM 723 C C . SER A 1 92 ? -11.858 12.709 17.061 1.00 94.00 92 SER A C 1
ATOM 725 O O . SER A 1 92 ? -11.766 13.085 15.892 1.00 94.00 92 SER A O 1
ATOM 727 N N . GLY A 1 93 ? -12.955 12.902 17.788 1.00 92.50 93 GLY A N 1
ATOM 728 C CA . GLY A 1 93 ? -14.169 13.553 17.318 1.00 92.50 93 GLY A CA 1
ATOM 729 C C . GLY A 1 93 ? -15.047 12.686 16.413 1.00 92.50 93 GLY A C 1
ATOM 730 O O . GLY A 1 93 ? -14.835 11.491 16.205 1.00 92.50 93 GLY A O 1
ATOM 731 N N . GLU A 1 94 ? -16.071 13.334 15.862 1.00 88.69 94 GLU A N 1
ATOM 732 C CA . GLU A 1 94 ? -17.074 12.718 14.984 1.00 88.69 94 GLU A CA 1
ATOM 733 C C . GLU A 1 94 ? -16.875 13.052 13.502 1.00 88.69 94 GLU A C 1
ATOM 735 O O . GLU A 1 94 ? -17.719 12.716 12.670 1.00 88.69 94 GLU A O 1
ATOM 740 N N . GLY A 1 95 ? -15.786 13.752 13.177 1.00 87.12 95 GLY A N 1
ATOM 741 C CA . GLY A 1 95 ? -15.468 14.143 11.811 1.00 87.12 95 GLY A CA 1
ATOM 742 C C . GLY A 1 95 ? -15.209 12.940 10.907 1.00 87.12 95 GLY A C 1
ATOM 743 O O . GLY A 1 95 ? -15.017 11.811 11.360 1.00 87.12 95 GLY A O 1
ATOM 744 N N . THR A 1 96 ? -15.182 13.184 9.602 1.00 85.69 96 THR A N 1
ATOM 745 C CA . THR A 1 96 ? -14.845 12.159 8.614 1.00 85.69 96 THR A CA 1
ATOM 746 C C . THR A 1 96 ? -13.461 11.589 8.905 1.00 85.69 96 THR A C 1
ATOM 748 O O . THR A 1 96 ? -12.481 12.332 8.929 1.00 85.69 96 THR A O 1
ATOM 751 N N . ILE A 1 97 ? -13.367 10.270 9.086 1.00 83.44 97 ILE A N 1
ATOM 752 C CA . ILE A 1 97 ? -12.072 9.590 9.148 1.00 83.44 97 ILE A CA 1
ATOM 753 C C . ILE A 1 97 ? -11.395 9.775 7.790 1.00 83.44 97 ILE A C 1
ATOM 755 O O . ILE A 1 97 ? -11.989 9.374 6.779 1.00 83.44 97 ILE A O 1
ATOM 759 N N . PRO A 1 98 ? -10.185 10.359 7.734 1.00 74.19 98 PRO A N 1
ATOM 760 C CA . PRO A 1 98 ? -9.429 10.442 6.500 1.00 74.19 98 PRO A CA 1
ATOM 761 C C . PRO A 1 98 ? -9.309 9.039 5.919 1.00 74.19 98 PRO A C 1
ATOM 763 O O . PRO A 1 98 ? -8.730 8.136 6.526 1.00 74.19 98 PRO A O 1
ATOM 766 N N . LYS A 1 99 ? -9.898 8.825 4.743 1.00 64.75 99 LYS A N 1
ATOM 767 C CA . LYS A 1 99 ? -9.576 7.633 3.973 1.00 64.75 99 LYS A CA 1
ATOM 768 C C . LYS A 1 99 ? -8.104 7.808 3.599 1.00 64.75 99 LYS A C 1
ATOM 770 O O . LYS A 1 99 ? -7.810 8.851 3.010 1.00 64.75 99 LYS A O 1
ATOM 775 N N . PRO A 1 100 ? -7.193 6.875 3.949 1.00 60.28 100 PRO A N 1
ATOM 776 C CA . PRO A 1 100 ? -5.833 6.954 3.440 1.00 60.28 100 PRO A CA 1
ATOM 777 C C . PRO A 1 100 ? -5.967 7.127 1.938 1.00 60.28 100 PRO A C 1
ATOM 779 O O . PRO A 1 100 ? -6.747 6.400 1.306 1.00 60.28 100 PRO A O 1
ATOM 782 N N . GLU A 1 101 ? -5.343 8.180 1.417 1.00 59.50 101 GLU A N 1
ATOM 783 C CA . GLU A 1 101 ? -5.454 8.511 0.013 1.00 59.50 101 GLU A CA 1
ATOM 784 C C . GLU A 1 101 ? -4.985 7.281 -0.742 1.00 59.50 101 GLU A C 1
ATOM 786 O O . GLU A 1 101 ? -3.834 6.865 -0.653 1.00 59.50 101 GLU A O 1
ATOM 791 N N . SER A 1 102 ? -5.946 6.574 -1.324 1.00 59.06 102 SER A N 1
ATOM 792 C CA . SER A 1 102 ? -5.678 5.252 -1.854 1.00 59.06 102 SER A CA 1
ATOM 793 C C . SER A 1 102 ? -4.627 5.422 -2.933 1.00 59.06 102 SER A C 1
ATOM 795 O O . SER A 1 102 ? -4.846 6.239 -3.831 1.00 59.06 102 SER A O 1
ATOM 797 N N . ALA A 1 103 ? -3.532 4.666 -2.834 1.00 69.44 103 ALA A N 1
ATOM 798 C CA . ALA A 1 103 ? -2.489 4.582 -3.844 1.00 69.44 103 ALA A CA 1
ATOM 799 C C . ALA A 1 103 ? -3.099 3.997 -5.131 1.00 69.44 103 ALA A C 1
ATOM 801 O O . ALA A 1 103 ? -3.016 2.807 -5.423 1.00 69.44 103 ALA A O 1
ATOM 802 N N . GLN A 1 104 ? -3.840 4.836 -5.846 1.00 83.81 104 GLN A N 1
ATOM 803 C CA . GLN A 1 104 ? -4.545 4.530 -7.078 1.00 83.81 104 GLN A CA 1
ATOM 804 C C . GLN A 1 104 ? -3.800 5.199 -8.214 1.00 83.81 104 GLN A C 1
ATOM 806 O O . GLN A 1 104 ? -3.443 6.370 -8.123 1.00 83.81 104 GLN A O 1
ATOM 811 N N . PHE A 1 105 ? -3.613 4.471 -9.305 1.00 88.81 105 PHE A N 1
ATOM 812 C CA . PHE A 1 105 ? -3.104 5.048 -10.541 1.00 88.81 105 PHE A CA 1
ATOM 813 C C . PHE A 1 105 ? -4.054 6.135 -11.055 1.00 88.81 105 PHE A C 1
ATOM 815 O O . PHE A 1 105 ? -5.275 5.989 -10.952 1.00 88.81 105 PHE A O 1
ATOM 822 N N . ALA A 1 106 ? -3.511 7.196 -11.653 1.00 87.12 106 ALA A N 1
ATOM 823 C CA . ALA A 1 106 ? -4.309 8.280 -12.225 1.00 87.12 106 ALA A CA 1
ATOM 824 C C . ALA A 1 106 ? -5.302 7.729 -13.267 1.00 87.12 106 ALA A C 1
ATOM 826 O O . ALA A 1 106 ? -4.895 7.178 -14.290 1.00 87.12 106 ALA A O 1
ATOM 827 N N . SER A 1 107 ? -6.609 7.808 -13.005 1.00 82.94 107 SER A N 1
ATOM 828 C CA . SER A 1 107 ? -7.646 7.216 -13.869 1.00 82.94 107 SER A CA 1
ATOM 829 C C . SER A 1 107 ? -7.804 7.963 -15.193 1.00 82.94 107 SER A C 1
ATOM 831 O O . SER A 1 107 ? -7.990 7.325 -16.224 1.00 82.94 107 SER A O 1
ATOM 833 N N . VAL A 1 108 ? -7.666 9.290 -15.169 1.00 87.25 108 VAL A N 1
ATOM 834 C CA . VAL A 1 108 ? -7.673 10.164 -16.347 1.00 87.25 108 VAL A CA 1
ATOM 835 C C . VAL A 1 108 ? -6.500 11.142 -16.222 1.00 87.25 108 VAL A C 1
ATOM 837 O O . VAL A 1 108 ? -6.564 12.044 -15.385 1.00 87.25 108 VAL A O 1
ATOM 840 N N . PRO A 1 109 ? -5.413 10.951 -16.989 1.00 89.81 109 PRO A N 1
ATOM 841 C CA . PRO A 1 109 ? -4.295 11.890 -17.011 1.00 89.81 109 PRO A CA 1
ATOM 842 C C . PRO A 1 109 ? -4.693 13.265 -17.568 1.00 89.81 109 PRO A C 1
ATOM 844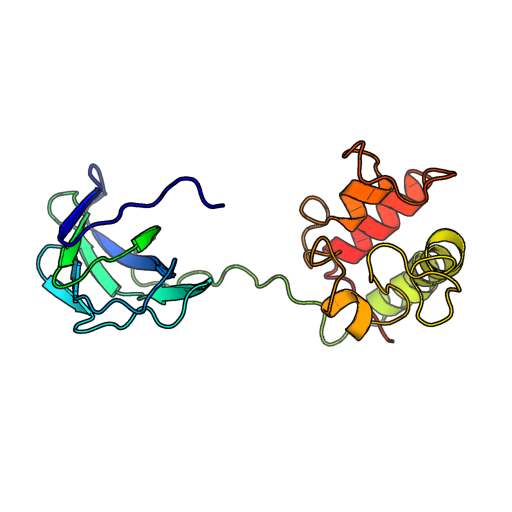 O O . PRO A 1 109 ? -5.477 13.346 -18.513 1.00 89.81 109 PRO A O 1
ATOM 847 N N . THR A 1 110 ? -4.122 14.341 -17.026 1.00 94.69 110 THR A N 1
ATOM 848 C CA . THR A 1 110 ? -4.208 15.684 -17.628 1.00 94.69 110 THR A CA 1
ATOM 849 C C . THR A 1 110 ? -3.309 15.799 -18.863 1.00 94.69 110 THR A C 1
ATOM 851 O O . THR A 1 110 ? -2.364 15.026 -19.021 1.00 94.69 110 THR A O 1
ATOM 854 N N . ASP A 1 111 ? -3.531 16.806 -19.713 1.00 96.12 111 ASP A N 1
ATOM 855 C CA . ASP A 1 111 ? -2.681 17.054 -20.891 1.00 96.12 111 ASP A CA 1
ATOM 856 C C . ASP A 1 111 ? -1.199 17.240 -20.524 1.00 96.12 111 ASP A C 1
ATOM 858 O O . ASP A 1 111 ? -0.308 16.767 -21.230 1.00 96.12 111 ASP A O 1
ATOM 862 N N . GLU A 1 112 ? -0.920 17.885 -19.389 1.00 95.62 112 GLU A N 1
ATOM 863 C CA . GLU A 1 112 ? 0.440 18.055 -18.876 1.00 95.62 112 GLU A CA 1
ATOM 864 C C . GLU A 1 112 ? 1.059 16.716 -18.453 1.00 95.62 112 GLU A C 1
ATOM 866 O O . GLU A 1 112 ? 2.199 16.419 -18.811 1.00 95.62 112 GLU A O 1
ATOM 871 N N . GLN A 1 113 ? 0.292 15.872 -17.757 1.00 96.00 113 GLN A N 1
ATOM 872 C CA . GLN A 1 113 ? 0.730 14.535 -17.357 1.00 96.00 113 GLN A CA 1
ATOM 873 C C . GLN A 1 113 ? 0.991 13.632 -18.567 1.00 96.00 113 GLN A C 1
ATOM 875 O O . GLN A 1 113 ? 1.978 12.896 -18.584 1.00 96.00 113 GLN A O 1
ATOM 880 N N . LEU A 1 114 ? 0.146 13.717 -19.597 1.00 96.12 114 LEU A N 1
ATOM 881 C CA . LEU A 1 114 ? 0.345 13.010 -20.862 1.00 96.12 114 LEU A CA 1
ATOM 882 C C . LEU A 1 114 ? 1.601 13.500 -21.576 1.00 96.12 114 LEU A C 1
ATOM 884 O O . LEU A 1 114 ? 2.434 12.691 -21.980 1.00 96.12 114 LEU A O 1
ATOM 888 N N . ALA A 1 115 ? 1.781 14.817 -21.690 1.00 97.19 115 ALA A N 1
ATOM 889 C CA . ALA A 1 115 ? 2.969 15.390 -22.307 1.00 97.19 115 ALA A CA 1
ATOM 890 C C . ALA A 1 115 ? 4.248 14.985 -21.563 1.00 97.19 115 ALA A C 1
ATOM 892 O O . ALA A 1 115 ? 5.260 14.697 -22.205 1.00 97.19 115 ALA A O 1
ATOM 893 N N . PHE A 1 116 ? 4.209 14.934 -20.229 1.00 97.94 116 PHE A N 1
ATOM 894 C CA . PHE A 1 116 ? 5.319 14.445 -19.419 1.00 97.94 116 PHE A CA 1
ATOM 895 C C . PHE A 1 116 ? 5.597 12.964 -19.688 1.00 97.94 116 PHE A C 1
ATOM 897 O O . PHE A 1 116 ? 6.740 12.601 -19.973 1.00 97.94 116 PHE A O 1
ATOM 904 N N . PHE A 1 117 ? 4.564 12.116 -19.669 1.00 98.00 117 PHE A N 1
ATOM 905 C CA . PHE A 1 117 ? 4.708 10.691 -19.950 1.00 98.00 117 PHE A CA 1
ATOM 906 C C . PHE A 1 117 ? 5.332 10.451 -21.329 1.00 98.00 117 PHE A C 1
ATOM 908 O O . PHE A 1 117 ? 6.340 9.758 -21.438 1.00 98.00 117 PHE A O 1
ATOM 915 N N . GLU A 1 118 ? 4.791 11.075 -22.374 1.00 97.94 118 GLU A N 1
ATOM 916 C CA . GLU A 1 118 ? 5.251 10.888 -23.752 1.00 97.94 118 GLU A CA 1
ATOM 917 C C . GLU A 1 118 ? 6.676 11.410 -23.984 1.00 97.94 118 GLU A C 1
ATOM 919 O O . GLU A 1 118 ? 7.446 10.799 -24.724 1.00 97.94 118 GLU A O 1
ATOM 924 N N . LYS A 1 119 ? 7.059 12.523 -23.343 1.00 97.81 119 LYS A N 1
ATOM 925 C CA . LYS A 1 119 ? 8.379 13.145 -23.551 1.00 97.81 119 LYS A CA 1
ATOM 926 C C . LYS A 1 119 ? 9.480 12.580 -22.660 1.00 97.81 119 LYS A C 1
ATOM 928 O O . LYS A 1 119 ? 10.644 12.644 -23.047 1.00 97.81 119 LYS A O 1
ATOM 933 N N . ARG A 1 120 ? 9.143 12.119 -21.452 1.00 98.06 120 ARG A N 1
ATOM 934 C CA . ARG A 1 120 ? 10.125 11.745 -20.417 1.00 98.06 120 ARG A CA 1
ATOM 935 C C . ARG A 1 120 ? 10.096 10.257 -20.099 1.00 98.06 120 ARG A C 1
ATOM 937 O O . ARG A 1 120 ? 11.147 9.637 -20.006 1.00 98.06 120 ARG A O 1
ATOM 944 N N . ILE A 1 121 ? 8.906 9.674 -19.975 1.00 98.31 121 ILE A N 1
ATOM 945 C CA . ILE A 1 121 ? 8.742 8.317 -19.438 1.00 98.31 121 ILE A CA 1
ATOM 946 C C . ILE A 1 121 ? 8.722 7.263 -20.534 1.00 98.31 121 ILE A C 1
ATOM 948 O O . ILE A 1 121 ? 9.463 6.289 -20.444 1.00 98.31 121 ILE A O 1
ATOM 952 N N . ARG A 1 122 ? 7.932 7.446 -21.595 1.00 97.81 122 ARG A N 1
ATOM 953 C CA . ARG A 1 122 ? 7.842 6.465 -22.682 1.00 97.81 122 ARG A CA 1
ATOM 954 C C . ARG A 1 122 ? 9.208 6.167 -23.318 1.00 97.81 122 ARG A C 1
ATOM 956 O O . ARG A 1 122 ? 9.509 4.980 -23.438 1.00 97.81 122 ARG A O 1
ATOM 963 N N . PRO A 1 123 ? 10.047 7.157 -23.691 1.00 98.00 123 PRO A N 1
ATOM 964 C CA . PRO A 1 123 ? 11.358 6.869 -24.275 1.00 98.00 123 PRO A CA 1
ATOM 965 C C . PRO A 1 123 ? 12.252 6.100 -23.300 1.00 98.00 123 PRO A C 1
ATOM 967 O O . PRO A 1 123 ? 12.848 5.095 -23.670 1.00 98.00 123 PRO A O 1
ATOM 970 N N . LEU A 1 124 ? 12.255 6.502 -22.026 1.00 97.94 124 LEU A N 1
ATOM 971 C CA . LEU A 1 124 ? 13.019 5.843 -20.972 1.00 97.94 124 LEU A CA 1
ATOM 972 C C . LEU A 1 124 ? 12.595 4.381 -20.789 1.00 97.94 124 LEU A C 1
ATOM 974 O O . LEU A 1 124 ? 13.450 3.501 -20.754 1.00 97.94 124 LEU A O 1
ATOM 978 N N . LEU A 1 125 ? 11.292 4.096 -20.713 1.00 97.62 125 LEU A N 1
ATOM 979 C CA . LEU A 1 125 ? 10.790 2.727 -20.574 1.00 97.62 125 LEU A CA 1
ATOM 980 C C . LEU A 1 125 ? 11.155 1.861 -21.791 1.00 97.62 125 LEU A C 1
ATOM 982 O O . LEU A 1 125 ? 11.581 0.716 -21.626 1.00 97.62 125 LEU A O 1
ATOM 986 N N . VAL A 1 126 ? 11.046 2.415 -23.002 1.00 96.88 126 VAL A N 1
ATOM 987 C CA . VAL A 1 126 ? 11.438 1.729 -24.243 1.00 96.88 126 VAL A CA 1
ATOM 988 C C . VAL A 1 126 ? 12.931 1.405 -24.247 1.00 96.88 126 VAL A C 1
ATOM 990 O O . VAL A 1 126 ? 13.308 0.273 -24.535 1.00 96.88 126 VAL A O 1
ATOM 993 N N . GLU A 1 127 ? 13.777 2.376 -23.907 1.00 95.94 127 GLU A N 1
ATOM 994 C CA . GLU A 1 127 ? 15.235 2.251 -24.005 1.00 95.94 127 GLU A CA 1
ATOM 995 C C . GLU A 1 127 ? 15.871 1.471 -22.850 1.00 95.94 127 GLU A C 1
ATOM 997 O O . GLU A 1 127 ? 16.938 0.880 -23.022 1.00 95.94 127 GLU A O 1
ATOM 1002 N N . ARG A 1 128 ? 15.267 1.504 -21.655 1.00 96.44 128 ARG A N 1
ATOM 1003 C CA . ARG A 1 128 ? 15.872 0.965 -20.425 1.00 96.44 128 ARG A CA 1
ATOM 1004 C C . ARG A 1 128 ? 15.148 -0.241 -19.848 1.00 96.44 128 ARG A C 1
ATOM 1006 O O . ARG A 1 128 ? 15.761 -0.970 -19.073 1.00 96.44 128 ARG A O 1
ATOM 1013 N N . CYS A 1 129 ? 13.870 -0.445 -20.163 1.00 96.56 129 CYS A N 1
ATOM 1014 C CA . CYS A 1 129 ? 13.039 -1.418 -19.450 1.00 96.56 129 CYS A CA 1
ATOM 1015 C C . CYS A 1 129 ? 12.488 -2.526 -20.354 1.00 96.56 129 CYS A C 1
ATOM 1017 O O . CYS A 1 129 ? 12.471 -3.687 -19.946 1.00 96.56 129 CYS A O 1
ATOM 1019 N N . TYR A 1 130 ? 12.038 -2.206 -21.569 1.00 96.44 130 TYR A N 1
ATOM 1020 C CA . TYR A 1 130 ? 11.283 -3.158 -22.399 1.00 96.44 130 TYR A CA 1
ATOM 1021 C C . TYR A 1 130 ? 12.089 -4.318 -22.953 1.00 96.44 130 TYR A C 1
ATOM 1023 O O . TYR A 1 130 ? 11.486 -5.310 -23.345 1.00 96.44 130 TYR A O 1
ATOM 1031 N N . GLU A 1 131 ? 13.418 -4.246 -22.953 1.00 95.19 131 GLU A N 1
ATOM 1032 C CA . GLU A 1 131 ? 14.239 -5.397 -23.329 1.00 95.19 131 GLU A CA 1
ATOM 1033 C C . GLU A 1 131 ? 13.879 -6.632 -22.481 1.00 95.19 131 GLU A C 1
ATOM 1035 O O . GLU A 1 131 ? 13.683 -7.712 -23.039 1.00 95.19 131 GLU A O 1
ATOM 1040 N N . CYS A 1 132 ? 13.640 -6.444 -21.174 1.00 96.44 132 CYS A N 1
ATOM 1041 C CA . CYS A 1 132 ? 13.337 -7.524 -20.222 1.00 96.44 132 CYS A CA 1
ATOM 1042 C C . CYS A 1 132 ? 11.939 -7.451 -19.577 1.00 96.44 132 CYS A C 1
ATOM 1044 O O . CYS A 1 132 ? 11.507 -8.425 -18.969 1.00 96.44 132 CYS A O 1
ATOM 1046 N N . HIS A 1 133 ? 11.245 -6.312 -19.646 1.00 97.12 133 HIS A N 1
ATOM 1047 C CA . HIS A 1 133 ? 9.958 -6.087 -18.968 1.00 97.12 133 HIS A CA 1
ATOM 1048 C C . HIS A 1 133 ? 8.844 -5.668 -19.937 1.00 97.12 133 HIS A C 1
ATOM 1050 O O . HIS A 1 133 ? 8.064 -4.758 -19.647 1.00 97.12 133 HIS A O 1
ATOM 1056 N N . SER A 1 134 ? 8.777 -6.301 -21.109 1.00 97.19 134 SER A N 1
ATOM 1057 C CA . SER A 1 134 ? 7.671 -6.138 -22.058 1.00 97.19 134 SER A CA 1
ATOM 1058 C C . SER A 1 134 ? 7.085 -7.484 -22.471 1.00 97.19 134 SER A C 1
ATOM 1060 O O . SER A 1 134 ? 7.744 -8.519 -22.380 1.00 97.19 134 SER A O 1
ATOM 1062 N N . ALA A 1 135 ? 5.856 -7.481 -22.984 1.00 96.12 135 ALA A N 1
ATOM 1063 C CA . ALA A 1 135 ? 5.224 -8.678 -23.528 1.00 96.12 135 ALA A CA 1
ATOM 1064 C C . ALA A 1 135 ? 5.971 -9.216 -24.763 1.00 96.12 135 ALA A C 1
ATOM 1066 O O . ALA A 1 135 ? 5.828 -10.384 -25.117 1.00 96.12 135 ALA A O 1
ATOM 1067 N N . SER A 1 136 ? 6.776 -8.367 -25.412 1.00 94.94 136 SER A N 1
ATOM 1068 C CA . SER A 1 136 ? 7.648 -8.729 -26.532 1.00 94.94 136 SER A CA 1
ATOM 1069 C C . SER A 1 136 ? 9.050 -9.197 -26.125 1.00 94.94 136 SER A C 1
ATOM 1071 O O . SER A 1 136 ? 9.834 -9.578 -26.997 1.00 94.94 136 SER A O 1
ATOM 1073 N N . SER A 1 137 ? 9.395 -9.161 -24.835 1.00 95.12 137 SER A N 1
ATOM 1074 C CA . SER A 1 137 ? 10.696 -9.617 -24.343 1.00 95.12 137 SER A CA 1
ATOM 1075 C C . SER A 1 137 ? 10.873 -11.118 -24.568 1.00 95.12 137 SER A C 1
ATOM 1077 O O . SER A 1 137 ? 9.944 -11.902 -24.386 1.00 95.12 137 SER A O 1
ATOM 1079 N N . LYS A 1 138 ? 12.094 -11.538 -24.926 1.00 91.44 138 LYS A N 1
ATOM 1080 C CA . LYS A 1 138 ? 12.433 -12.969 -25.047 1.00 91.44 138 LYS A CA 1
ATOM 1081 C C . LYS A 1 138 ? 12.347 -13.687 -23.701 1.00 91.44 138 LYS A C 1
ATOM 1083 O O . LYS A 1 138 ? 11.904 -14.828 -23.644 1.00 91.44 138 LYS A O 1
ATOM 1088 N N . GLU A 1 139 ? 12.763 -13.000 -22.642 1.00 91.00 139 GLU A N 1
ATOM 1089 C CA . GLU A 1 139 ? 12.646 -13.435 -21.255 1.00 91.00 139 GLU A CA 1
ATOM 1090 C C . GLU A 1 139 ? 12.045 -12.284 -20.447 1.00 91.00 139 GLU A C 1
ATOM 1092 O O . GLU A 1 139 ? 12.535 -11.156 -20.515 1.00 91.00 139 GLU A O 1
ATOM 1097 N N . ILE A 1 140 ? 10.966 -12.561 -19.712 1.00 94.81 140 ILE A N 1
ATOM 1098 C CA . ILE A 1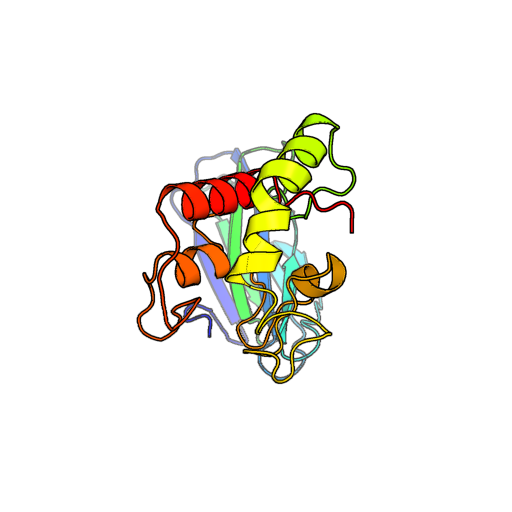 140 ? 10.276 -11.557 -18.896 1.00 94.81 140 ILE A CA 1
ATOM 1099 C C . ILE A 1 140 ? 10.841 -11.621 -17.478 1.00 94.81 140 ILE A C 1
ATOM 1101 O O . ILE A 1 140 ? 10.557 -12.553 -16.723 1.00 94.81 140 ILE A O 1
ATOM 1105 N N . GLY A 1 141 ? 11.641 -10.623 -17.110 1.00 92.19 141 GLY A N 1
ATOM 1106 C CA . GLY A 1 141 ? 12.255 -10.536 -15.789 1.00 92.19 141 GLY A CA 1
ATOM 1107 C C . GLY A 1 141 ? 11.206 -10.394 -14.684 1.00 92.19 141 GLY A C 1
ATOM 1108 O O . GLY A 1 141 ? 10.387 -9.473 -14.712 1.00 92.19 141 GLY A O 1
ATOM 1109 N N . GLY A 1 142 ? 11.233 -11.295 -13.697 1.00 92.19 142 GLY A N 1
ATOM 1110 C CA . GLY A 1 142 ? 10.366 -11.246 -12.512 1.00 92.19 142 GLY A CA 1
ATOM 1111 C C . GLY A 1 142 ? 8.866 -11.214 -12.823 1.00 92.19 142 GLY A C 1
ATOM 1112 O O . GLY A 1 142 ? 8.115 -10.571 -12.087 1.00 92.19 142 GLY A O 1
ATOM 1113 N N . SER A 1 143 ? 8.452 -11.794 -13.957 1.00 94.25 143 SER A N 1
ATOM 1114 C CA . SER A 1 143 ? 7.073 -11.771 -14.477 1.00 94.25 143 SER A CA 1
ATOM 1115 C C . SER A 1 143 ? 6.457 -10.367 -14.604 1.00 94.25 143 SER A C 1
ATOM 1117 O O . SER A 1 143 ? 5.235 -10.227 -14.663 1.00 94.25 143 SER A O 1
ATOM 1119 N N . LEU A 1 144 ? 7.290 -9.321 -14.636 1.00 96.88 144 LEU A N 1
ATOM 1120 C CA . LEU A 1 144 ? 6.866 -7.927 -14.588 1.00 96.88 144 LEU A CA 1
ATOM 1121 C C . LEU A 1 144 ? 6.786 -7.323 -15.993 1.00 96.88 144 LEU A C 1
ATOM 1123 O O . LEU A 1 144 ? 7.756 -7.366 -16.750 1.00 96.88 144 LEU A O 1
ATOM 1127 N N . LEU A 1 145 ? 5.656 -6.679 -16.289 1.00 97.69 145 LEU A N 1
ATOM 1128 C CA . LEU A 1 145 ? 5.402 -5.954 -17.533 1.00 97.69 145 LEU A CA 1
ATOM 1129 C C . LEU A 1 145 ? 5.271 -4.450 -17.263 1.00 97.69 145 LEU A C 1
ATOM 1131 O O . LEU A 1 145 ? 4.428 -4.030 -16.474 1.00 97.69 145 LEU A O 1
ATOM 1135 N N . LEU A 1 146 ? 6.090 -3.641 -17.936 1.00 97.56 146 LEU A N 1
ATOM 1136 C CA . LEU A 1 146 ? 6.097 -2.172 -17.848 1.00 97.56 146 LEU A CA 1
ATOM 1137 C C . LEU A 1 146 ? 5.615 -1.499 -19.148 1.00 97.56 146 LEU A C 1
ATOM 1139 O O . LEU A 1 146 ? 5.488 -0.273 -19.231 1.00 97.56 146 LEU A O 1
ATOM 1143 N N . ASP A 1 147 ? 5.341 -2.297 -20.177 1.00 96.81 147 ASP A N 1
ATOM 1144 C CA . ASP A 1 147 ? 4.938 -1.876 -21.519 1.00 96.81 147 ASP A CA 1
ATOM 1145 C C . ASP A 1 147 ? 3.437 -1.584 -21.665 1.00 96.81 147 ASP A C 1
ATOM 1147 O O . ASP A 1 147 ? 3.021 -1.011 -22.675 1.00 96.81 147 ASP A O 1
ATOM 1151 N N . SER A 1 148 ? 2.645 -1.856 -20.628 1.00 95.25 148 SER A N 1
ATOM 1152 C CA . SER A 1 148 ? 1.224 -1.521 -20.566 1.00 95.25 148 SER A CA 1
ATOM 1153 C C . SER A 1 148 ? 0.782 -1.176 -19.144 1.00 95.25 148 SER A C 1
ATOM 1155 O O . SER A 1 148 ? 1.319 -1.703 -18.163 1.00 95.25 148 SER A O 1
ATOM 1157 N N . ARG A 1 149 ? -0.252 -0.338 -19.024 1.00 93.56 149 ARG A N 1
ATOM 1158 C CA . ARG A 1 149 ? -0.842 0.006 -17.729 1.00 93.56 149 ARG A CA 1
ATOM 1159 C C . ARG A 1 149 ? -1.394 -1.219 -16.983 1.00 93.56 149 ARG A C 1
ATOM 1161 O O . ARG A 1 149 ? -1.087 -1.353 -15.798 1.00 93.56 149 ARG A O 1
ATOM 1168 N N . PRO A 1 150 ? -2.153 -2.145 -17.609 1.00 94.06 150 PRO A N 1
ATOM 1169 C CA . PRO A 1 150 ? -2.606 -3.354 -16.922 1.00 94.06 150 PRO A CA 1
ATOM 1170 C C . PRO A 1 150 ? -1.450 -4.231 -16.427 1.00 94.06 150 PRO A C 1
ATOM 1172 O O . PRO A 1 150 ? -1.559 -4.818 -15.353 1.00 94.06 150 PRO A O 1
ATOM 1175 N N . GLY A 1 151 ? -0.337 -4.289 -17.169 1.00 95.44 151 GLY A N 1
ATOM 1176 C CA . GLY A 1 151 ? 0.880 -4.987 -16.750 1.00 95.44 151 GLY A CA 1
ATOM 1177 C C . GLY A 1 151 ? 1.479 -4.402 -15.470 1.00 95.44 151 GLY A C 1
ATOM 1178 O O . GLY A 1 151 ? 1.715 -5.135 -14.510 1.00 95.44 151 GLY A O 1
ATOM 1179 N N . ILE A 1 152 ? 1.620 -3.074 -15.418 1.00 95.31 152 ILE A N 1
ATOM 1180 C CA . ILE A 1 152 ? 2.129 -2.354 -14.241 1.00 95.31 152 ILE A CA 1
ATOM 1181 C C . ILE A 1 152 ? 1.221 -2.584 -13.027 1.00 95.31 152 ILE A C 1
ATOM 1183 O O . ILE A 1 152 ? 1.712 -2.858 -11.933 1.00 95.31 152 ILE A O 1
ATOM 1187 N N . VAL A 1 153 ? -0.101 -2.497 -13.220 1.00 92.81 153 VAL A N 1
ATOM 1188 C CA . VAL A 1 153 ? -1.100 -2.698 -12.156 1.00 92.81 153 VAL A CA 1
ATOM 1189 C C . VAL A 1 153 ? -1.085 -4.135 -11.633 1.00 92.81 153 VAL A C 1
ATOM 1191 O O . VAL A 1 153 ? -1.227 -4.345 -10.430 1.00 92.81 153 VAL A O 1
ATOM 1194 N N . LYS A 1 154 ? -0.909 -5.123 -12.519 1.00 93.69 154 LYS A N 1
ATOM 1195 C CA . LYS A 1 154 ? -0.806 -6.539 -12.142 1.00 93.69 154 LYS A CA 1
ATOM 1196 C C . LYS A 1 154 ? 0.436 -6.809 -11.286 1.00 93.69 154 LYS A C 1
ATOM 1198 O O . LYS A 1 154 ? 0.365 -7.608 -10.356 1.00 93.69 154 LYS A O 1
ATOM 1203 N N . GLY A 1 155 ? 1.544 -6.137 -11.595 1.00 93.81 155 GLY A N 1
ATOM 1204 C CA . GLY A 1 155 ? 2.829 -6.323 -10.930 1.00 93.81 155 GLY A CA 1
ATOM 1205 C C . GLY A 1 155 ? 3.561 -7.600 -11.343 1.00 93.81 155 GLY A C 1
ATOM 1206 O O . GLY A 1 155 ? 3.193 -8.249 -12.323 1.00 93.81 155 GLY A O 1
ATOM 1207 N N . GLY A 1 156 ? 4.632 -7.920 -10.613 1.00 93.88 156 GLY A N 1
ATOM 1208 C CA . GLY A 1 156 ? 5.487 -9.086 -10.862 1.00 93.88 156 GLY A CA 1
ATOM 1209 C C . GLY A 1 156 ? 5.648 -9.976 -9.630 1.00 93.88 156 GLY A C 1
ATOM 1210 O O . GLY A 1 156 ? 4.926 -9.831 -8.644 1.00 93.88 156 GLY A O 1
ATOM 1211 N N . ASP A 1 157 ? 6.636 -10.868 -9.661 1.00 89.62 157 ASP A N 1
ATOM 1212 C CA . ASP A 1 157 ? 6.876 -11.876 -8.614 1.00 89.62 157 ASP A CA 1
ATOM 1213 C C . ASP A 1 157 ? 7.162 -11.253 -7.235 1.00 89.62 157 ASP A C 1
ATOM 1215 O O . ASP A 1 157 ? 6.838 -11.830 -6.199 1.00 89.62 157 ASP A O 1
ATOM 1219 N N . ASN A 1 158 ? 7.726 -10.041 -7.220 1.00 87.06 158 ASN A N 1
ATOM 1220 C CA . ASN A 1 158 ? 8.013 -9.275 -6.004 1.00 87.06 158 ASN A CA 1
ATOM 1221 C C . ASN A 1 158 ? 6.853 -8.355 -5.572 1.00 87.06 158 ASN A C 1
ATOM 1223 O O . ASN A 1 158 ? 7.005 -7.575 -4.634 1.00 87.06 158 ASN A O 1
ATOM 1227 N N . GLY A 1 159 ? 5.701 -8.431 -6.246 1.00 90.38 159 GLY A N 1
ATOM 1228 C CA . GLY A 1 159 ? 4.538 -7.580 -6.010 1.00 90.38 159 GLY A CA 1
ATOM 1229 C C . GLY A 1 159 ? 4.467 -6.352 -6.931 1.00 90.38 159 GLY A C 1
ATOM 1230 O O . GLY A 1 159 ? 5.054 -6.345 -8.021 1.00 90.38 159 GLY A O 1
ATOM 1231 N N . PRO A 1 160 ? 3.706 -5.315 -6.535 1.00 92.88 160 PRO A N 1
ATOM 1232 C CA . PRO A 1 160 ? 3.522 -4.111 -7.339 1.00 92.88 160 PRO A CA 1
ATOM 1233 C C . PRO A 1 160 ? 4.837 -3.335 -7.528 1.00 92.88 160 PRO A C 1
ATOM 1235 O O . PRO A 1 160 ? 5.511 -3.028 -6.544 1.00 92.88 160 PRO A O 1
ATOM 1238 N N . PRO A 1 161 ? 5.203 -2.947 -8.764 1.00 95.06 161 PRO A N 1
ATOM 1239 C CA . PRO A 1 161 ? 6.411 -2.161 -9.015 1.00 95.06 161 PRO A CA 1
ATOM 1240 C C . PRO A 1 161 ? 6.277 -0.721 -8.503 1.00 95.06 161 PRO A C 1
ATOM 1242 O O . PRO A 1 161 ? 7.277 -0.071 -8.208 1.00 95.06 161 PRO A O 1
ATOM 1245 N N . ILE A 1 162 ? 5.046 -0.214 -8.421 1.00 96.31 162 ILE A N 1
ATOM 1246 C CA . ILE A 1 162 ? 4.726 1.180 -8.132 1.00 96.31 162 ILE A CA 1
ATOM 1247 C C . ILE A 1 162 ? 3.679 1.227 -7.024 1.00 96.31 162 ILE A C 1
ATOM 1249 O O . ILE A 1 162 ? 2.658 0.543 -7.098 1.00 96.31 162 ILE A O 1
ATOM 1253 N N . VAL A 1 163 ? 3.926 2.087 -6.041 1.00 93.75 163 VAL A N 1
ATOM 1254 C CA . VAL A 1 163 ? 2.947 2.603 -5.087 1.00 93.75 163 VAL A CA 1
ATOM 1255 C C . VAL A 1 163 ? 2.519 3.981 -5.606 1.00 93.75 163 VAL A C 1
ATOM 1257 O O . VAL A 1 163 ? 3.294 4.934 -5.517 1.00 93.75 163 VAL A O 1
ATOM 1260 N N . PRO A 1 164 ? 1.330 4.120 -6.225 1.00 93.50 164 PRO A N 1
ATOM 1261 C CA . PRO A 1 164 ? 0.937 5.385 -6.839 1.00 93.50 164 PRO A CA 1
ATOM 1262 C C . PRO A 1 164 ? 0.922 6.539 -5.833 1.00 93.50 164 PRO A C 1
ATOM 1264 O O . PRO A 1 164 ? 0.229 6.468 -4.821 1.00 93.50 164 PRO A O 1
ATOM 1267 N N . GLY A 1 165 ? 1.645 7.615 -6.142 1.00 93.56 165 GLY A N 1
ATOM 1268 C CA . GLY A 1 165 ? 1.780 8.785 -5.273 1.00 93.56 165 GLY A CA 1
ATOM 1269 C C . GLY A 1 165 ? 2.970 8.731 -4.315 1.00 93.56 165 GLY A C 1
ATOM 1270 O O . GLY A 1 165 ? 3.282 9.753 -3.715 1.00 93.56 165 GLY A O 1
ATOM 1271 N N . ASP A 1 166 ? 3.658 7.591 -4.206 1.00 93.88 166 ASP A N 1
ATOM 1272 C CA . ASP A 1 166 ? 4.790 7.407 -3.298 1.00 93.88 166 ASP A CA 1
ATOM 1273 C C . ASP A 1 166 ? 5.964 6.732 -4.022 1.00 93.88 166 ASP A C 1
ATOM 1275 O O . ASP A 1 166 ? 6.064 5.504 -4.148 1.00 93.88 166 ASP A O 1
ATOM 1279 N N . SER A 1 167 ? 6.873 7.558 -4.540 1.00 95.19 167 SER A N 1
ATOM 1280 C CA . SER A 1 167 ? 8.067 7.060 -5.216 1.00 95.19 167 SER A CA 1
ATOM 1281 C C . SER A 1 167 ? 9.025 6.349 -4.268 1.00 95.19 167 SER A C 1
ATOM 1283 O O . SER A 1 167 ? 9.712 5.436 -4.714 1.00 95.19 167 SER A O 1
ATOM 1285 N N . GLU A 1 168 ? 9.087 6.728 -2.992 1.00 93.12 168 GLU A N 1
ATOM 1286 C CA . GLU A 1 168 ? 10.036 6.147 -2.034 1.00 93.12 168 GLU A CA 1
ATOM 1287 C C . GLU A 1 168 ? 9.610 4.742 -1.604 1.00 93.12 168 GLU A C 1
ATOM 1289 O O . GLU A 1 168 ? 10.447 3.843 -1.518 1.00 93.12 168 GLU A O 1
ATOM 1294 N N . ALA A 1 169 ? 8.305 4.518 -1.434 1.00 91.44 169 ALA A N 1
ATOM 1295 C CA . ALA A 1 169 ? 7.745 3.200 -1.144 1.00 91.44 169 ALA A CA 1
ATOM 1296 C C . ALA A 1 169 ? 7.702 2.258 -2.367 1.00 91.44 169 ALA A C 1
ATOM 1298 O O . ALA A 1 169 ? 7.353 1.083 -2.233 1.00 91.44 169 ALA A O 1
ATOM 1299 N N . SER A 1 170 ? 8.036 2.743 -3.568 1.00 95.12 170 SER A N 1
ATOM 1300 C CA . SER A 1 170 ? 7.939 1.969 -4.811 1.00 95.12 170 SER A CA 1
ATOM 1301 C C . SER A 1 170 ? 9.161 1.078 -5.071 1.00 95.12 170 SER A C 1
ATOM 1303 O O . SER A 1 170 ? 10.312 1.530 -5.071 1.00 95.12 170 SER A O 1
ATOM 1305 N N . LEU A 1 171 ? 8.911 -0.193 -5.410 1.00 95.25 171 LEU A N 1
ATOM 1306 C CA . LEU A 1 171 ? 9.962 -1.154 -5.772 1.00 95.25 171 LEU A CA 1
ATOM 1307 C C . LEU A 1 171 ? 10.745 -0.730 -7.017 1.00 95.25 171 LEU A C 1
ATOM 1309 O O . LEU A 1 171 ? 11.953 -0.944 -7.069 1.00 95.25 171 LEU A O 1
ATOM 1313 N N . LEU A 1 172 ? 10.089 -0.097 -7.994 1.00 96.69 172 LEU A N 1
ATOM 1314 C CA . LEU A 1 172 ? 10.741 0.411 -9.201 1.00 96.69 172 LEU A CA 1
ATOM 1315 C C . LEU A 1 172 ? 11.839 1.422 -8.844 1.00 96.69 172 LEU A C 1
ATOM 1317 O O . LEU A 1 172 ? 12.965 1.282 -9.312 1.00 96.69 172 LEU A O 1
ATOM 1321 N N . THR A 1 173 ? 11.548 2.376 -7.954 1.00 96.62 173 THR A N 1
ATOM 1322 C CA . THR A 1 173 ? 12.516 3.373 -7.470 1.00 96.62 173 THR A CA 1
ATOM 1323 C C . THR A 1 173 ? 13.667 2.721 -6.715 1.00 96.62 173 THR A C 1
ATOM 1325 O O . THR A 1 173 ? 14.823 3.088 -6.926 1.00 96.62 173 THR A O 1
ATOM 1328 N N . THR A 1 174 ? 13.371 1.727 -5.873 1.00 95.69 174 THR A N 1
ATOM 1329 C CA . THR A 1 174 ? 14.389 0.932 -5.163 1.00 95.69 174 THR A CA 1
ATOM 1330 C C . THR A 1 174 ? 15.327 0.240 -6.159 1.00 95.69 174 THR A C 1
ATOM 1332 O O . THR A 1 174 ? 16.553 0.328 -6.039 1.00 95.69 174 THR A O 1
ATOM 1335 N N . ALA A 1 175 ? 14.746 -0.390 -7.185 1.00 96.44 175 ALA A N 1
ATOM 1336 C CA . ALA A 1 175 ? 15.463 -1.163 -8.187 1.00 96.44 175 ALA A CA 1
ATOM 1337 C C . ALA A 1 175 ? 16.381 -0.307 -9.064 1.00 96.44 175 ALA A C 1
ATOM 1339 O O . ALA A 1 175 ? 17.506 -0.719 -9.337 1.00 96.44 175 ALA A O 1
ATOM 1340 N N . VAL A 1 176 ? 15.932 0.882 -9.483 1.00 97.38 176 VAL A N 1
ATOM 1341 C CA . VAL A 1 176 ? 16.737 1.785 -10.328 1.00 97.38 176 VAL A CA 1
ATOM 1342 C C . VAL A 1 176 ? 17.761 2.593 -9.536 1.00 97.38 176 VAL A C 1
ATOM 1344 O O . VAL A 1 176 ? 18.798 2.976 -10.078 1.00 97.38 176 VAL A O 1
ATOM 1347 N N . ASN A 1 177 ? 17.532 2.809 -8.235 1.00 96.06 177 ASN A N 1
ATOM 1348 C CA . ASN A 1 177 ? 18.512 3.453 -7.359 1.00 96.06 177 ASN A CA 1
ATOM 1349 C C . ASN A 1 177 ? 19.613 2.513 -6.861 1.00 96.06 177 ASN A C 1
ATOM 1351 O O . ASN A 1 177 ? 20.656 3.002 -6.417 1.00 96.06 177 ASN A O 1
ATOM 1355 N N . TYR A 1 178 ? 19.410 1.198 -6.975 1.00 95.88 178 TYR A N 1
ATOM 1356 C CA . TYR A 1 178 ? 20.290 0.148 -6.447 1.00 95.88 178 TYR A CA 1
ATOM 1357 C C . TYR A 1 178 ? 20.394 0.184 -4.917 1.00 95.88 178 TYR A C 1
ATOM 1359 O O . TYR A 1 178 ? 21.430 -0.163 -4.349 1.00 95.88 178 TYR A O 1
ATOM 1367 N N . THR A 1 179 ? 19.331 0.611 -4.235 1.00 92.12 179 THR A N 1
ATOM 1368 C CA . THR A 1 179 ? 19.293 0.640 -2.764 1.00 92.12 179 THR A CA 1
ATOM 1369 C C . THR A 1 179 ? 19.081 -0.747 -2.161 1.00 92.12 179 THR A C 1
ATOM 1371 O O . THR A 1 179 ? 19.395 -0.953 -0.992 1.00 92.12 179 THR A O 1
ATOM 1374 N N . ASN A 1 180 ? 18.621 -1.715 -2.959 1.00 89.25 180 ASN A N 1
ATOM 1375 C CA . ASN A 1 180 ? 18.590 -3.129 -2.607 1.00 89.25 180 ASN A CA 1
ATOM 1376 C C . ASN A 1 180 ? 19.632 -3.898 -3.452 1.00 89.25 180 ASN A C 1
ATOM 1378 O O . ASN A 1 180 ? 19.557 -3.863 -4.683 1.00 89.25 180 ASN A O 1
ATOM 1382 N N . PRO A 1 181 ? 20.610 -4.590 -2.835 1.00 86.38 181 PRO A N 1
ATOM 1383 C CA . PRO A 1 181 ? 21.661 -5.295 -3.567 1.00 86.38 181 PRO A CA 1
ATOM 1384 C C . PRO A 1 181 ? 21.143 -6.445 -4.442 1.00 86.38 181 PRO A C 1
ATOM 1386 O O . PRO A 1 181 ? 21.762 -6.712 -5.473 1.00 86.38 181 PRO A O 1
ATOM 1389 N N . ASP A 1 182 ? 20.019 -7.059 -4.065 1.00 86.94 182 ASP A N 1
ATOM 1390 C CA . ASP A 1 182 ? 19.396 -8.190 -4.765 1.00 86.94 182 ASP A CA 1
ATOM 1391 C C . ASP A 1 182 ? 18.416 -7.740 -5.861 1.00 86.94 182 ASP A C 1
ATOM 1393 O O . ASP A 1 182 ? 17.928 -8.549 -6.649 1.00 86.94 182 ASP A O 1
ATOM 1397 N N . LEU A 1 183 ? 18.128 -6.437 -5.933 1.00 88.81 183 LEU A N 1
ATOM 1398 C CA . LEU A 1 183 ? 17.183 -5.849 -6.874 1.00 88.81 183 LEU A CA 1
ATOM 1399 C C . LEU A 1 183 ? 17.826 -4.630 -7.544 1.00 88.81 183 LEU A C 1
ATOM 1401 O O . LEU A 1 183 ? 17.637 -3.494 -7.116 1.00 88.81 183 LEU A O 1
ATOM 1405 N N . LYS A 1 184 ? 18.603 -4.878 -8.603 1.00 94.50 184 LYS A N 1
ATOM 1406 C CA . LYS A 1 184 ? 19.267 -3.841 -9.407 1.00 94.50 184 LYS A CA 1
ATOM 1407 C C . LYS A 1 184 ? 18.767 -3.887 -10.841 1.00 94.50 184 LYS A C 1
ATOM 1409 O O . LYS A 1 184 ? 18.966 -4.889 -11.523 1.00 94.50 184 LYS A O 1
ATOM 1414 N N . MET A 1 185 ? 18.154 -2.798 -11.296 1.00 94.69 185 MET A N 1
ATOM 1415 C CA . MET A 1 185 ? 17.610 -2.692 -12.649 1.00 94.69 185 MET A CA 1
ATOM 1416 C C . MET A 1 185 ? 18.003 -1.374 -13.319 1.00 94.69 185 MET A C 1
ATOM 1418 O O . MET A 1 185 ? 17.838 -0.319 -12.709 1.00 94.69 185 MET A O 1
ATOM 1422 N N . PRO A 1 186 ? 18.442 -1.392 -14.589 1.00 94.56 186 PRO A N 1
ATOM 1423 C CA . PRO A 1 186 ? 18.872 -2.545 -15.386 1.00 94.56 186 PRO A CA 1
ATOM 1424 C C . PRO A 1 186 ? 20.180 -3.148 -14.853 1.00 94.56 186 PRO A C 1
ATOM 1426 O O . PRO A 1 186 ? 21.078 -2.391 -14.518 1.00 94.56 186 PRO A O 1
ATOM 1429 N N . PRO A 1 187 ? 20.384 -4.475 -14.852 1.00 90.19 187 PRO A N 1
ATOM 1430 C CA . PRO A 1 187 ? 21.530 -5.107 -14.180 1.00 90.19 187 PRO A CA 1
ATOM 1431 C C . PRO A 1 187 ? 22.900 -4.617 -14.678 1.00 90.19 187 PRO A C 1
ATOM 1433 O O . PRO A 1 187 ? 23.851 -4.506 -13.906 1.00 90.19 187 PRO A O 1
ATOM 1436 N N . ASN A 1 188 ? 22.993 -4.279 -15.965 1.00 87.31 188 ASN A N 1
ATOM 1437 C CA . ASN A 1 188 ? 24.258 -3.948 -16.619 1.00 87.31 188 ASN A CA 1
ATOM 1438 C C . ASN A 1 188 ? 24.673 -2.481 -16.447 1.00 87.31 188 ASN A C 1
ATOM 1440 O O . ASN A 1 188 ? 25.858 -2.163 -16.549 1.00 87.31 188 ASN A O 1
ATOM 1444 N N . LYS A 1 189 ? 23.717 -1.568 -16.234 1.00 91.69 189 LYS A N 1
ATOM 1445 C CA . LYS A 1 189 ? 23.993 -0.130 -16.176 1.00 91.69 189 LYS A CA 1
ATOM 1446 C C . LYS A 1 189 ? 22.878 0.612 -15.450 1.00 91.69 189 LYS A C 1
ATOM 1448 O O . LYS A 1 189 ? 21.743 0.630 -15.918 1.00 91.69 189 LYS A O 1
ATOM 1453 N N . LYS A 1 190 ? 23.249 1.294 -14.364 1.00 95.06 190 LYS A N 1
ATOM 1454 C CA . LYS A 1 190 ? 22.340 2.159 -13.609 1.00 95.06 190 LYS A CA 1
ATOM 1455 C C . LYS A 1 190 ? 21.867 3.320 -14.492 1.00 95.06 190 LYS A C 1
ATOM 1457 O O . LYS A 1 190 ? 22.652 3.857 -15.280 1.00 95.06 190 LYS A O 1
ATOM 1462 N N . LEU A 1 191 ? 20.602 3.703 -14.335 1.00 97.31 191 LEU A N 1
ATOM 1463 C CA . LEU A 1 191 ? 20.059 4.935 -14.909 1.00 97.31 191 LEU A CA 1
ATOM 1464 C C . LEU A 1 191 ? 20.830 6.152 -14.380 1.00 97.31 191 LEU A C 1
ATOM 1466 O O . LEU A 1 191 ? 21.408 6.122 -13.291 1.00 97.31 191 LEU A O 1
ATOM 1470 N N . SER A 1 192 ? 20.825 7.229 -15.158 1.00 97.56 192 SER A N 1
ATOM 1471 C CA . SER A 1 192 ? 21.279 8.536 -14.689 1.00 97.56 192 SER A CA 1
ATOM 1472 C C . SER A 1 192 ? 20.338 9.093 -13.619 1.00 97.56 192 SER A C 1
ATOM 1474 O O . SER A 1 192 ? 19.148 8.778 -13.594 1.00 97.56 192 SER A O 1
ATOM 1476 N N . ASP A 1 193 ? 20.851 9.984 -12.771 1.00 97.50 193 ASP A N 1
ATOM 1477 C CA . ASP A 1 193 ? 20.046 10.607 -11.714 1.00 97.50 193 ASP A CA 1
ATOM 1478 C C . ASP A 1 193 ? 18.837 11.374 -12.279 1.00 97.50 193 ASP A C 1
ATOM 1480 O O . ASP A 1 193 ? 17.777 11.399 -11.661 1.00 97.50 193 ASP A O 1
ATOM 1484 N N . ALA A 1 194 ? 18.958 11.936 -13.488 1.00 97.88 194 ALA A N 1
ATOM 1485 C CA . ALA A 1 194 ? 17.856 12.605 -14.177 1.00 97.88 194 ALA A CA 1
ATOM 1486 C C . ALA A 1 194 ? 16.754 11.625 -14.623 1.00 97.88 194 ALA A C 1
ATOM 1488 O O . ALA A 1 194 ? 15.578 11.894 -14.399 1.00 97.88 194 ALA A O 1
ATOM 1489 N N . GLU A 1 195 ? 17.123 10.477 -15.202 1.00 98.19 195 GLU A N 1
ATOM 1490 C CA . GLU A 1 195 ? 16.177 9.414 -15.583 1.00 98.19 195 GLU A CA 1
ATOM 1491 C C . GLU A 1 195 ? 15.456 8.843 -14.342 1.00 98.19 195 GLU A C 1
ATOM 1493 O O . GLU A 1 195 ? 14.248 8.601 -14.367 1.00 98.19 195 GLU A O 1
ATOM 1498 N N . ILE A 1 196 ? 16.177 8.669 -13.228 1.00 98.25 196 ILE A N 1
ATOM 1499 C CA . ILE A 1 196 ? 15.597 8.230 -11.949 1.00 98.25 196 ILE A CA 1
ATOM 1500 C C . ILE A 1 196 ? 14.633 9.286 -11.397 1.00 98.25 196 ILE A C 1
ATOM 1502 O O . ILE A 1 196 ? 13.546 8.938 -10.934 1.00 98.25 196 ILE A O 1
ATOM 1506 N N . ALA A 1 197 ? 15.004 10.567 -11.463 1.00 98.12 197 ALA A N 1
ATOM 1507 C CA . ALA A 1 197 ? 14.146 11.663 -11.025 1.00 98.12 197 ALA A CA 1
ATOM 1508 C C . ALA A 1 197 ? 12.858 11.754 -11.859 1.00 98.12 197 ALA A C 1
ATOM 1510 O O . ALA A 1 197 ? 11.788 11.963 -11.289 1.00 98.12 197 ALA A O 1
ATOM 1511 N N . ASP A 1 198 ? 12.930 11.536 -13.178 1.00 98.44 198 ASP A N 1
ATOM 1512 C CA . ASP A 1 198 ? 11.743 11.481 -14.040 1.00 98.44 198 ASP A CA 1
ATOM 1513 C C . ASP A 1 198 ? 10.803 10.333 -13.626 1.00 98.44 198 ASP A C 1
ATOM 1515 O O . ASP A 1 198 ? 9.598 10.549 -13.476 1.00 98.44 198 ASP A O 1
ATOM 1519 N N . LEU A 1 199 ? 11.340 9.128 -13.383 1.00 98.25 199 LEU A N 1
ATOM 1520 C CA . LEU A 1 199 ? 10.554 7.985 -12.895 1.00 98.25 199 LEU A CA 1
ATOM 1521 C C . LEU A 1 199 ? 9.901 8.268 -11.537 1.00 98.25 199 LEU A C 1
ATOM 1523 O O . LEU A 1 199 ? 8.718 7.981 -11.354 1.00 98.25 199 LEU A O 1
ATOM 1527 N N . ALA A 1 200 ? 10.649 8.848 -10.595 1.00 97.88 200 ALA A N 1
ATOM 1528 C CA . ALA A 1 200 ? 10.125 9.211 -9.284 1.00 97.88 200 ALA A CA 1
ATOM 1529 C C . ALA A 1 200 ? 8.995 10.245 -9.406 1.00 97.88 200 ALA A C 1
ATOM 1531 O O . ALA A 1 200 ? 7.922 10.051 -8.839 1.00 97.88 200 ALA A O 1
ATOM 1532 N N . ALA A 1 201 ? 9.188 11.292 -10.215 1.00 98.00 201 ALA A N 1
ATOM 1533 C CA . ALA A 1 201 ? 8.162 12.299 -10.473 1.00 98.00 201 ALA A CA 1
ATOM 1534 C C . ALA A 1 201 ? 6.901 11.685 -11.097 1.00 98.00 201 ALA A C 1
ATOM 1536 O O . ALA A 1 201 ? 5.785 11.979 -10.664 1.00 98.00 201 ALA A O 1
ATOM 1537 N N . TRP A 1 202 ? 7.060 10.788 -12.073 1.00 97.94 202 TRP A N 1
ATOM 1538 C CA . TRP A 1 202 ? 5.944 10.061 -12.676 1.00 97.94 202 TRP A CA 1
ATOM 1539 C C . TRP A 1 202 ? 5.161 9.239 -11.650 1.00 97.94 202 TRP A C 1
ATOM 1541 O O . TRP A 1 202 ? 3.932 9.314 -11.622 1.00 97.94 202 TRP A O 1
ATOM 1551 N N . ILE A 1 203 ? 5.846 8.517 -10.761 1.00 97.12 203 ILE A N 1
ATOM 1552 C CA . ILE A 1 203 ? 5.206 7.754 -9.681 1.00 97.12 203 ILE A CA 1
ATOM 1553 C C . ILE A 1 203 ? 4.466 8.677 -8.707 1.00 97.12 203 ILE A C 1
ATOM 1555 O O . ILE A 1 203 ? 3.317 8.390 -8.363 1.00 97.12 203 ILE A O 1
ATOM 1559 N N . THR A 1 204 ? 5.073 9.794 -8.304 1.00 95.56 204 THR A N 1
ATOM 1560 C CA . THR A 1 204 ? 4.452 10.796 -7.421 1.00 95.56 204 THR A CA 1
ATOM 1561 C C . THR A 1 204 ? 3.198 11.408 -8.051 1.00 95.56 204 THR A C 1
ATOM 1563 O O . THR A 1 204 ? 2.205 11.642 -7.366 1.00 95.56 204 THR A O 1
ATOM 1566 N N . MET A 1 205 ? 3.164 11.550 -9.379 1.00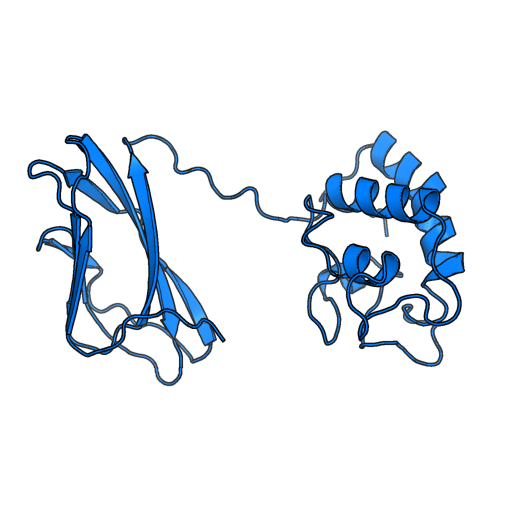 94.94 205 MET A N 1
ATOM 1567 C CA . MET A 1 205 ? 1.956 11.915 -10.137 1.00 94.94 205 MET A CA 1
ATOM 1568 C C . MET A 1 205 ? 0.919 10.784 -10.250 1.00 94.94 205 MET A C 1
ATOM 1570 O O . MET A 1 205 ? -0.063 10.924 -10.979 1.00 94.94 205 MET A O 1
ATOM 1574 N N . ARG A 1 206 ? 1.107 9.672 -9.528 1.00 94.56 206 ARG A N 1
ATOM 1575 C CA . ARG A 1 206 ? 0.302 8.440 -9.585 1.00 94.56 206 ARG A CA 1
ATOM 1576 C C . ARG A 1 206 ? 0.404 7.695 -10.909 1.00 94.56 206 ARG A C 1
ATOM 1578 O O . ARG A 1 206 ? -0.570 7.085 -11.351 1.00 94.56 206 ARG A O 1
ATOM 1585 N N . ALA A 1 207 ? 1.587 7.744 -11.514 1.00 96.00 207 ALA A N 1
ATOM 1586 C CA . ALA A 1 207 ? 1.949 7.030 -12.731 1.00 96.00 207 ALA A CA 1
ATOM 1587 C C . ALA A 1 207 ? 0.885 7.154 -13.848 1.00 96.00 207 ALA A C 1
ATOM 1589 O O . ALA A 1 207 ? 0.309 6.146 -14.266 1.00 96.00 207 ALA A O 1
ATOM 1590 N N . PRO A 1 208 ? 0.578 8.383 -14.318 1.00 96.00 208 PRO A N 1
ATOM 1591 C CA . PRO A 1 208 ? -0.334 8.593 -15.438 1.00 96.00 208 PRO A CA 1
ATOM 1592 C C . PRO A 1 208 ? 0.180 7.863 -16.678 1.00 96.00 208 PRO A C 1
ATOM 1594 O O . PRO A 1 208 ? 1.330 8.044 -17.076 1.00 96.00 208 PRO A O 1
ATOM 1597 N N . ASP A 1 209 ? -0.672 7.035 -17.275 1.00 93.50 209 ASP A N 1
ATOM 1598 C CA . ASP A 1 209 ? -0.311 6.164 -18.391 1.00 93.50 209 ASP A CA 1
ATOM 1599 C C . ASP A 1 209 ? -1.469 6.114 -19.407 1.00 93.50 209 ASP A C 1
ATOM 1601 O O . ASP A 1 209 ? -2.571 5.696 -19.026 1.00 93.50 209 ASP A O 1
ATOM 1605 N N . PRO A 1 210 ? -1.257 6.576 -20.658 1.00 91.19 210 PRO A N 1
ATOM 1606 C CA . PRO A 1 210 ? -2.269 6.569 -21.716 1.00 91.19 210 PRO A CA 1
ATOM 1607 C C . PRO A 1 210 ? -2.429 5.227 -22.447 1.00 91.19 210 PRO A C 1
ATOM 1609 O O . PRO A 1 210 ? -3.226 5.158 -23.382 1.00 91.19 210 PRO A O 1
ATOM 1612 N N . ARG A 1 211 ? -1.637 4.204 -22.105 1.00 91.75 211 ARG A N 1
ATOM 1613 C CA . ARG A 1 211 ? -1.615 2.905 -22.797 1.00 91.75 211 ARG A CA 1
ATOM 1614 C C . ARG A 1 211 ? -2.611 1.898 -22.238 1.00 91.75 211 ARG A C 1
ATOM 1616 O O . ARG A 1 211 ? -2.895 1.938 -21.019 1.00 91.75 211 ARG A O 1
#

Sequence (211 aa):
MIRSSRWGGSIDVELTSIPVGTYQVLLYVWEDNDPETYDIFLNDRSVLERFNSGSAGAWKRLGPWKIDVREGTIKLSARGGAANLSGIEVWSGEGTIPKPESAQFASVPTDEQLAFFEKRIRPLLVERCYECHSASSKEIGGSLLLDSRPGIVKGGDNGPPIVPGDSEASLLTTAVNYTNPDLKMPPNKKLSDAEIADLAAWITMRAPDPR

Radius of gyration: 22.6 Å; chains: 1; bounding box: 46×40×59 Å

Foldseek 3Di:
DQPDKDKDQKDKDKDAQADFAKKWKKFKFAAAADWKFKFKDKPNHTPGHRDTRDHHGDIDIDDRDMDTDDPRMIMIMMHDIITITRDMDMGGDDDDDPDPPQLAADPDDDPVLVVLCVPQPVVCCVVFPCCAADPPHPHNPQQAHPPDPVRQVCGGVVDHQARALALPPGVVLCQLVCVDVVRHGPPPDRDDPSSSVSVSVCSNNSNDDPD

Secondary structure (DSSP, 8-state):
-----EEEEEEEEEE-SPPSEEEEEEEEEE--SS--EEEEEETTEEEEEEEE--STT-EEEEEEEEEEESSS-EEEEEEEEEEEEEEEEEEESSSPP---------SS--HHHHHHIIIIIHHHHHHHTTTTSSTT-SS-GGG---SSHHHHHH-BTTB-S-BTTBSSS-HHHHHHHT-BTTB-SSTTSPPPHHHHHHHHHHHHTT-----